Protein 3TNY (pdb70)

Solvent-accessible surface area: 12628 Å² total; per-residue (Å²): 124,83,58,74,3,92,27,29,55,40,113,22,107,1,25,31,107,15,160,97,1,0,0,0,0,6,9,0,1,0,1,0,27,69,4,63,16,110,3,30,0,0,1,60,2,74,60,14,122,45,23,2,117,42,6,130,129,100,0,72,141,13,95,49,0,22,45,2,47,142,19,69,31,103,22,0,40,76,24,111,10,41,0,0,0,1,0,58,90,90,5,94,100,34,14,125,95,0,104,92,48,7,52,1,0,1,5,99,27,33,102,12,63,14,43,88,10,4,96,34,1,2,70,2,2,80,51,101,151,70,2,123,127,19,15,52,62,2,65,63,96,15,135,85,4,76,62,100,3,41,112,91,24,89,43,65,0,0,0,0,13,0,28,49,66,14,3,34,2,1,5,21,30,1,8,0,3,44,0,1,114,47,3,39,7,91,16,20,60,79,4,95,83,107,57,56,16,38,136,99,4,44,69,141,105,0,84,30,0,33,13,70,5,0,2,24,0,17,23,36,131,42,111,78,80,77,0,34,80,41,19,144,57,16,43,88,19,97,94,6,98,97,7,89,1,40,126,99,52,81,28,88,101,4,70,10,24,25,0,24,17,1,12,2,3,18,0,0,32,58,0,4,53,20,0,59,167,94,29,92

Sequence (280 aa):
EVVVTVEHAMGKTTEVVPANPKRVVILTNEGTEALLELGVKPVGAVKSWTGDPWYPHIKDKMKDVKVVGDEGQVVNVETIASLKPDLIIGNKMRHEKVYEQLKAIAPTVFSETLRGEWKDNFKFYAKALNKEEKEGQKVVADYESRMKDLKGKLGDKVNQEISMVRFMPGDVRIYHGDTFSGVILKELGFKRPGDQNKDDFAERNVSKERISAMDGDVLLFYFTFDKGNEKKGSELEKEYINDPLFKNLNAVKNGKAYKVDDVIWNTAGGVIAANLLLDDIEKRFV

Structure (mmCIF, N/CA/C/O backbone):
data_3TNY
#
_entry.id   3TNY
#
_cell.length_a   57.796
_cell.length_b   47.328
_cell.length_c   64.981
_cell.angle_alpha   90.000
_cell.angle_beta   112.880
_cell.angle_gamma   90.000
#
_symmetry.space_group_name_H-M   'P 1 21 1'
#
loop_
_entity.id
_entity.type
_entity.pdbx_description
1 polymer 'YfiY (ABC transport system substrate-binding protein)'
2 non-polymer '[2-(hydroxy-kappaO)-4-[(3-{(hydroxy-kappaO)[1-(hydroxy-kappaO)ethenyl]amino}propyl)amino]-2-{2-[(3-{(hydroxy-kappaO)[1- (hydroxy-kappaO)ethenyl]amino}propyl)amino]-2-oxoethyl}-4-oxobutanoato(6-)-kappaO]iron'
3 water water
#
loop_
_atom_site.group_PDB
_atom_site.id
_atom_site.type_symbol
_atom_site.label_atom_id
_atom_site.label_alt_id
_atom_site.label_comp_id
_atom_site.label_asym_id
_atom_site.label_entity_id
_atom_site.label_seq_id
_atom_site.pdbx_PDB_ins_code
_atom_site.Cartn_x
_atom_site.Cartn_y
_atom_site.Cartn_z
_atom_site.occupancy
_atom_site.B_iso_or_equiv
_atom_site.auth_seq_id
_atom_site.auth_comp_id
_atom_site.auth_asym_id
_atom_site.auth_atom_id
_atom_site.pdbx_PDB_model_num
ATOM 1 N N . GLU A 1 17 ? -13.953 21.793 14.513 1.00 28.25 2 GLU A N 1
ATOM 2 C CA . GLU A 1 17 ? -12.945 22.408 15.413 1.00 27.74 2 GLU A CA 1
ATOM 3 C C . GLU A 1 17 ? -11.918 21.378 15.875 1.00 27.24 2 GLU A C 1
ATOM 4 O O . GLU A 1 17 ? -10.729 21.623 15.737 1.00 27.03 2 GLU A O 1
ATOM 6 N N . VAL A 1 18 ? -12.364 20.234 16.406 1.00 26.84 3 VAL A N 1
ATOM 7 C CA . VAL A 1 18 ? -11.426 19.229 16.951 1.00 26.56 3 VAL A CA 1
ATOM 8 C C . VAL A 1 18 ? -11.655 17.774 16.523 1.00 26.32 3 VAL A C 1
ATOM 9 O O . VAL A 1 18 ? -12.720 17.402 16.022 1.00 26.46 3 VAL A O 1
ATOM 13 N N . VAL A 1 19 ? -10.608 16.975 16.736 1.00 25.93 4 VAL A N 1
ATOM 14 C CA A VAL A 1 19 ? -10.618 15.535 16.494 0.50 25.88 4 VAL A CA 1
ATOM 15 C CA B VAL A 1 19 ? -10.648 15.532 16.522 0.50 25.85 4 VAL A CA 1
ATOM 16 C C . VAL A 1 19 ? -9.917 14.865 17.679 1.00 25.72 4 VAL A C 1
ATOM 17 O O . VAL A 1 19 ? -8.992 15.441 18.254 1.00 25.65 4 VAL A O 1
ATOM 24 N N . THR A 1 20 ? -10.347 13.659 18.040 1.00 25.44 5 THR A N 1
ATOM 25 C CA . THR A 1 20 ? -9.734 12.935 19.154 1.00 25.33 5 THR A CA 1
ATOM 26 C C . THR A 1 20 ? -8.641 12.007 18.641 1.00 24.70 5 THR A C 1
ATOM 27 O O . THR A 1 20 ? -8.860 11.231 17.710 1.00 25.15 5 THR A O 1
ATOM 31 N N . VAL A 1 21 ? -7.464 12.103 19.255 1.00 23.89 6 VAL A N 1
ATOM 32 C CA . VAL A 1 21 ? -6.306 11.316 18.858 1.00 23.35 6 VAL A CA 1
ATOM 33 C C . VAL A 1 21 ? -5.822 10.460 20.027 1.00 22.77 6 VAL A C 1
ATOM 34 O O . VAL A 1 21 ? -5.486 10.985 21.086 1.00 22.58 6 VAL A O 1
ATOM 38 N N . GLU A 1 22 ? -5.809 9.143 19.830 1.00 22.33 7 GLU A N 1
ATOM 39 C CA . GLU A 1 22 ? -5.214 8.223 20.797 1.00 21.98 7 GLU A CA 1
ATOM 40 C C . GLU A 1 22 ? -3.710 8.179 20.551 1.00 21.37 7 GLU A C 1
ATOM 41 O O . GLU A 1 22 ? -3.269 8.058 19.406 1.00 21.13 7 GLU A O 1
ATOM 44 N N . HIS A 1 23 ? -2.932 8.293 21.622 1.00 20.59 8 HIS A N 1
ATOM 45 C CA . HIS A 1 23 ? -1.476 8.380 21.508 1.00 20.01 8 HIS A CA 1
ATOM 46 C C . HIS A 1 23 ? -0.788 7.765 22.728 1.00 20.09 8 HIS A C 1
ATOM 47 O O . HIS A 1 23 ? -1.447 7.193 23.593 1.00 19.70 8 HIS A O 1
ATOM 54 N N . ALA A 1 24 ? 0.535 7.879 22.787 1.00 19.95 9 ALA A N 1
ATOM 55 C CA . ALA A 1 24 ? 1.330 7.175 23.799 1.00 20.56 9 ALA A CA 1
ATOM 56 C C . ALA A 1 24 ? 1.082 7.630 25.240 1.00 21.14 9 ALA A C 1
ATOM 57 O O . ALA A 1 24 ? 1.362 6.881 26.172 1.00 21.61 9 ALA A O 1
ATOM 59 N N . MET A 1 25 ? 0.564 8.844 25.419 1.00 21.65 10 MET A N 1
ATOM 60 C CA . MET A 1 25 ? 0.331 9.410 26.746 1.00 22.42 10 MET A CA 1
ATOM 61 C C . MET A 1 25 ? -1.151 9.680 27.022 1.00 22.97 10 MET A C 1
ATOM 62 O O . MET A 1 25 ? -1.485 10.439 27.939 1.00 23.52 10 MET A O 1
ATOM 67 N N . GLY A 1 26 ? -2.031 9.050 26.247 1.00 23.16 11 GLY A N 1
ATOM 68 C CA . GLY A 1 26 ? -3.468 9.102 26.510 1.00 23.55 11 GLY A CA 1
ATOM 69 C C . GLY A 1 26 ? -4.319 9.369 25.284 1.00 23.80 11 GLY A C 1
ATOM 70 O O . GLY A 1 26 ? -3.998 8.935 24.180 1.00 23.74 11 GLY A O 1
ATOM 71 N N . LYS A 1 27 ? -5.422 10.080 25.508 1.00 24.10 12 LYS A N 1
ATOM 72 C CA . LYS A 1 27 ? -6.393 10.417 24.477 1.00 24.25 12 LYS A CA 1
ATOM 73 C C . LYS A 1 27 ? -6.627 11.921 24.568 1.00 23.84 12 LYS A C 1
ATOM 74 O O . LYS A 1 27 ? -6.975 12.428 25.637 1.00 24.36 12 LYS A O 1
ATOM 78 N N . THR A 1 28 ? -6.448 12.620 23.446 1.00 23.07 13 THR A N 1
ATOM 79 C CA A THR A 1 28 ? -6.407 14.082 23.440 0.50 23.05 13 THR A CA 1
ATOM 80 C CA B THR A 1 28 ? -6.390 14.080 23.434 0.50 22.72 13 THR A CA 1
ATOM 81 C C . THR A 1 28 ? -7.153 14.671 22.247 1.00 22.56 13 THR A C 1
ATOM 82 O O . THR A 1 28 ? -7.053 14.169 21.128 1.00 22.49 13 THR A O 1
ATOM 89 N N . GLU A 1 29 ? -7.895 15.746 22.501 1.00 22.19 14 GLU A N 1
ATOM 90 C CA . GLU A 1 29 ? -8.561 16.498 21.444 1.00 21.95 14 GLU A CA 1
ATOM 91 C C . GLU A 1 29 ? -7.560 17.480 20.843 1.00 21.01 14 GLU A C 1
ATOM 92 O O . GLU A 1 29 ? -6.949 18.270 21.564 1.00 20.94 14 GLU A O 1
ATOM 98 N N . VAL A 1 30 ? -7.399 17.393 19.523 1.00 20.06 15 VAL A N 1
ATOM 99 C CA A VAL A 1 30 ? -6.454 18.203 18.764 0.50 19.91 15 VAL A CA 1
ATOM 100 C CA B VAL A 1 30 ? -6.474 18.256 18.794 0.50 19.60 15 VAL A CA 1
ATOM 101 C C . VAL A 1 30 ? -7.237 18.996 17.711 1.00 19.59 15 VAL A C 1
ATOM 102 O O . VAL A 1 30 ? -8.345 18.591 17.337 1.00 19.46 15 VAL A O 1
ATOM 109 N N . PRO A 1 31 ? -6.665 20.111 17.210 1.00 19.28 16 PRO A N 1
ATOM 110 C CA . PRO A 1 31 ? -7.403 20.816 16.160 1.00 19.21 16 PRO A CA 1
ATOM 111 C C . PRO A 1 31 ? -7.615 19.941 14.930 1.00 19.20 16 PRO A C 1
ATOM 112 O O . PRO A 1 31 ? -6.739 19.148 14.579 1.00 19.15 16 PRO A O 1
ATOM 116 N N . ALA A 1 32 ? -8.765 20.092 14.279 1.00 18.90 17 ALA A N 1
ATOM 117 C CA . ALA A 1 32 ? -9.015 19.406 13.014 1.00 19.09 17 ALA A CA 1
ATOM 118 C C . ALA A 1 32 ? -8.110 19.967 11.916 1.00 19.14 17 ALA A C 1
ATOM 119 O O . ALA A 1 32 ? -7.814 19.279 10.942 1.00 19.78 17 ALA A O 1
ATOM 121 N N . ASN A 1 33 ? -7.674 21.214 12.079 1.00 19.24 18 ASN A N 1
ATOM 122 C CA . ASN A 1 33 ? -6.815 21.885 11.103 1.00 19.40 18 ASN A CA 1
ATOM 123 C C . ASN A 1 33 ? -5.725 22.682 11.830 1.00 19.56 18 ASN A C 1
ATOM 124 O O . ASN A 1 33 ? -5.843 23.892 11.998 1.00 19.70 18 ASN A O 1
ATOM 129 N N . PRO A 1 34 ? -4.666 21.997 12.293 1.00 20.18 19 PRO A N 1
ATOM 130 C CA . PRO A 1 34 ? -3.651 22.696 13.085 1.00 20.42 19 PRO A CA 1
ATOM 131 C C . PRO A 1 34 ? -2.842 23.721 12.277 1.00 20.86 19 PRO A C 1
ATOM 132 O O . PRO A 1 34 ? -2.403 23.428 11.169 1.00 21.48 19 PRO A O 1
ATOM 136 N N . LYS A 1 35 ? -2.663 24.909 12.851 1.00 21.36 20 LYS A N 1
ATOM 137 C CA . LYS A 1 35 ? -2.047 26.057 12.175 1.00 21.62 20 LYS A CA 1
ATOM 138 C C . LYS A 1 35 ? -0.645 26.395 12.680 1.00 20.88 20 LYS A C 1
ATOM 139 O O . LYS A 1 35 ? 0.162 26.966 11.947 1.00 21.42 20 LYS A O 1
ATOM 145 N N . ARG A 1 36 ? -0.374 26.073 13.942 1.00 19.88 21 ARG A N 1
ATOM 146 C CA . ARG A 1 36 ? 0.888 26.411 14.582 1.00 19.06 21 ARG A CA 1
ATOM 147 C C . ARG A 1 36 ? 1.401 25.191 15.338 1.00 18.10 21 ARG A C 1
ATOM 148 O O . ARG A 1 36 ? 1.127 25.020 16.524 1.00 18.43 21 ARG A O 1
ATOM 156 N N . VAL A 1 37 ? 2.143 24.335 14.642 1.00 16.87 22 VAL A N 1
ATOM 157 C CA . VAL A 1 37 ? 2.569 23.064 15.208 1.00 16.38 22 VAL A CA 1
ATOM 158 C C . VAL A 1 37 ? 4.031 23.140 15.651 1.00 15.97 22 VAL A C 1
ATOM 159 O O . VAL A 1 37 ? 4.878 23.701 14.951 1.00 15.81 22 VAL A O 1
ATOM 163 N N . VAL A 1 38 ? 4.310 22.583 16.828 1.00 15.16 23 VAL A N 1
ATOM 164 C CA . VAL A 1 38 ? 5.673 22.420 17.321 1.00 15.36 23 VAL A CA 1
ATOM 165 C C . VAL A 1 38 ? 5.990 20.930 17.324 1.00 15.11 23 VAL A C 1
ATOM 166 O O . VAL A 1 38 ? 5.184 20.118 17.782 1.00 15.47 23 VAL A O 1
ATOM 170 N N . ILE A 1 39 ? 7.157 20.577 16.787 1.00 15.09 24 ILE A N 1
ATOM 171 C CA . ILE A 1 39 ? 7.543 19.182 16.589 1.00 14.92 24 ILE A CA 1
ATOM 172 C C . ILE A 1 39 ? 8.871 18.913 17.293 1.00 14.71 24 ILE A C 1
ATOM 173 O O . ILE A 1 39 ? 9.842 19.647 17.108 1.00 14.41 24 ILE A O 1
ATOM 178 N N . LEU A 1 40 ? 8.907 17.861 18.108 1.00 14.81 25 LEU A N 1
ATOM 179 C CA . LEU A 1 40 ? 10.009 17.651 19.042 1.00 14.85 25 LEU A CA 1
ATOM 180 C C . LEU A 1 40 ? 10.955 16.493 18.716 1.00 15.01 25 LEU A C 1
ATOM 181 O O . LEU A 1 40 ? 11.855 16.203 19.506 1.00 14.91 25 LEU A O 1
ATOM 186 N N . THR A 1 41 ? 10.790 15.857 17.554 1.00 14.68 26 THR A N 1
ATOM 187 C CA . THR A 1 41 ? 11.803 14.913 17.068 1.00 14.76 26 THR A CA 1
ATOM 188 C C . THR A 1 41 ? 12.253 15.263 15.659 1.00 14.56 26 THR A C 1
ATOM 189 O O . THR A 1 41 ? 11.514 15.883 14.893 1.00 14.05 26 THR A O 1
ATOM 193 N N . ASN A 1 42 ? 13.467 14.835 15.325 1.00 14.50 27 ASN A N 1
ATOM 194 C CA . ASN A 1 42 ? 14.001 15.015 13.980 1.00 14.64 27 ASN A CA 1
ATOM 195 C C . ASN A 1 42 ? 13.167 14.237 12.964 1.00 14.52 27 ASN A C 1
ATOM 196 O O . ASN A 1 42 ? 12.827 14.748 11.904 1.00 13.99 27 ASN A O 1
ATOM 201 N N . GLU A 1 43 ? 12.835 12.996 13.298 1.00 14.42 28 GLU A N 1
ATOM 202 C CA . GLU A 1 43 ? 12.048 12.158 12.395 1.00 14.54 28 GLU A CA 1
ATOM 203 C C . GLU A 1 43 ? 10.650 12.733 12.161 1.00 14.55 28 GLU A C 1
ATOM 204 O O . GLU A 1 43 ? 10.146 12.713 11.037 1.00 14.40 28 GLU A O 1
ATOM 210 N N . GLY A 1 44 ? 10.040 13.268 13.215 1.00 14.23 29 GLY A N 1
ATOM 211 C CA . GLY A 1 44 ? 8.728 13.899 13.100 1.00 14.28 29 GLY A CA 1
ATOM 212 C C . GLY A 1 44 ? 8.741 15.173 12.277 1.00 14.01 29 GLY A C 1
ATOM 213 O O . GLY A 1 44 ? 7.751 15.516 11.626 1.00 13.98 29 GLY A O 1
ATOM 214 N N . THR A 1 45 ? 9.856 15.902 12.325 1.00 14.05 30 THR A N 1
ATOM 215 C CA . THR A 1 45 ? 10.001 17.122 11.537 1.00 14.35 30 THR A CA 1
ATOM 216 C C . THR A 1 45 ? 9.857 16.784 10.052 1.00 14.36 30 THR A C 1
ATOM 217 O O . THR A 1 45 ? 9.161 17.471 9.310 1.00 14.61 30 THR A O 1
ATOM 221 N N . GLU A 1 46 ? 10.498 15.698 9.636 1.00 14.69 31 GLU A N 1
ATOM 222 C CA . GLU A 1 46 ? 10.407 15.240 8.252 1.00 14.66 31 GLU A CA 1
ATOM 223 C C . GLU A 1 46 ? 8.987 14.836 7.866 1.00 14.68 31 GLU A C 1
ATOM 224 O O . GLU A 1 46 ? 8.549 15.103 6.751 1.00 14.29 31 GLU A O 1
ATOM 230 N N . ALA A 1 47 ? 8.270 14.200 8.790 1.00 14.40 32 ALA A N 1
ATOM 231 C CA . ALA A 1 47 ? 6.879 13.820 8.556 1.00 14.39 32 ALA A CA 1
ATOM 232 C C . ALA A 1 47 ? 6.030 15.055 8.260 1.00 14.68 32 ALA A C 1
ATOM 233 O O . ALA A 1 47 ? 5.297 15.086 7.272 1.00 14.85 32 ALA A O 1
ATOM 235 N N . LEU A 1 48 ? 6.154 16.078 9.106 1.00 14.71 33 LEU A N 1
ATOM 236 C CA . LEU A 1 48 ? 5.395 17.315 8.912 1.00 14.94 33 LEU A CA 1
ATOM 237 C C . LEU A 1 48 ? 5.671 17.925 7.548 1.00 14.97 33 LEU A C 1
ATOM 238 O O . LEU A 1 48 ? 4.740 18.282 6.820 1.00 15.17 33 LEU A O 1
ATOM 243 N N . LEU A 1 49 ? 6.948 18.041 7.199 1.00 14.98 34 LEU A N 1
ATOM 244 C CA . LEU A 1 49 ? 7.327 18.657 5.932 1.00 15.60 34 LEU A CA 1
ATOM 245 C C . LEU A 1 49 ? 6.697 17.908 4.761 1.00 16.16 34 LEU A C 1
ATOM 246 O O . LEU A 1 49 ? 6.164 18.525 3.840 1.00 16.37 34 LEU A O 1
ATOM 251 N N . GLU A 1 50 ? 6.731 16.581 4.816 1.00 16.64 35 GLU A N 1
ATOM 252 C CA . GLU A 1 50 ? 6.162 15.766 3.738 1.00 17.65 35 GLU A CA 1
ATOM 253 C C . GLU A 1 50 ? 4.638 15.799 3.706 1.00 17.97 35 GLU A C 1
ATOM 254 O O . GLU A 1 50 ? 4.033 15.568 2.661 1.00 18.25 35 GLU A O 1
ATOM 260 N N . LEU A 1 51 ? 4.028 16.089 4.851 1.00 18.12 36 LEU A N 1
ATOM 261 C CA . LEU A 1 51 ? 2.577 16.236 4.950 1.00 18.49 36 LEU A CA 1
ATOM 262 C C . LEU A 1 51 ? 2.102 17.677 4.677 1.00 19.05 36 LEU A C 1
ATOM 263 O O . LEU A 1 51 ? 0.920 17.977 4.834 1.00 19.51 36 LEU A O 1
ATOM 268 N N . GLY A 1 52 ? 3.014 18.556 4.265 1.00 19.35 37 GLY A N 1
ATOM 269 C CA . GLY A 1 52 ? 2.659 19.928 3.884 1.00 19.95 37 GLY A CA 1
ATOM 270 C C . GLY A 1 52 ? 2.373 20.831 5.065 1.00 20.39 37 GLY A C 1
ATOM 271 O O . GLY A 1 52 ? 1.607 21.797 4.951 1.00 21.03 37 GLY A O 1
ATOM 272 N N . VAL A 1 53 ? 2.979 20.515 6.204 1.00 20.39 38 VAL A N 1
ATOM 273 C CA . VAL A 1 53 ? 2.881 21.348 7.390 1.00 20.39 38 VAL A CA 1
ATOM 274 C C . VAL A 1 53 ? 4.276 21.873 7.708 1.00 20.44 38 VAL A C 1
ATOM 275 O O . VAL A 1 53 ? 5.217 21.097 7.903 1.00 21.06 38 VAL A O 1
ATOM 279 N N . LYS A 1 54 ? 4.423 23.190 7.729 1.00 19.88 39 LYS A N 1
ATOM 280 C CA . LYS A 1 54 ? 5.666 23.791 8.178 1.00 19.66 39 LYS A CA 1
ATOM 281 C C . LYS A 1 54 ? 5.501 24.128 9.658 1.00 18.86 39 LYS A C 1
ATOM 282 O O . LYS A 1 54 ? 4.613 24.901 10.014 1.00 18.80 39 LYS A O 1
ATOM 288 N N . PRO A 1 55 ? 6.343 23.543 10.527 1.00 17.99 40 PRO A N 1
ATOM 289 C CA . PRO A 1 55 ? 6.176 23.820 11.950 1.00 17.78 40 PRO A CA 1
ATOM 290 C C . PRO A 1 55 ? 6.574 25.251 12.286 1.00 17.61 40 PRO A C 1
ATOM 291 O O . PRO A 1 55 ? 7.416 25.829 11.607 1.00 17.80 40 PRO A O 1
ATOM 295 N N . VAL A 1 56 ? 5.967 25.822 13.321 1.00 17.62 41 VAL A N 1
ATOM 296 C CA . VAL A 1 56 ? 6.411 27.124 13.819 1.00 17.31 41 VAL A CA 1
ATOM 297 C C . VAL A 1 56 ? 7.649 26.975 14.703 1.00 16.97 41 VAL A C 1
ATOM 298 O O . VAL A 1 56 ? 8.455 27.906 14.818 1.00 17.17 41 VAL A O 1
ATOM 302 N N . GLY A 1 57 ? 7.809 25.799 15.305 1.00 16.37 42 GLY A N 1
ATOM 303 C CA . GLY A 1 57 ? 8.985 25.489 16.099 1.00 16.02 42 GLY A CA 1
ATOM 304 C C . GLY A 1 57 ? 9.363 24.033 15.957 1.00 15.76 42 GLY A C 1
ATOM 305 O O . GLY A 1 57 ? 8.493 23.179 15.768 1.00 15.22 42 GLY A O 1
ATOM 306 N N . ALA A 1 58 ? 10.660 23.761 16.037 1.00 15.70 43 ALA A N 1
ATOM 307 C CA . ALA A 1 58 ? 11.170 22.397 15.960 1.00 15.75 43 ALA A CA 1
ATOM 308 C C . ALA A 1 58 ? 12.465 22.270 16.740 1.00 15.70 43 ALA A C 1
ATOM 309 O O . ALA A 1 58 ? 13.218 23.240 16.871 1.00 15.78 43 ALA A O 1
ATOM 311 N N . VAL A 1 59 ? 12.729 21.076 17.262 1.00 15.88 44 VAL A N 1
ATOM 312 C CA . VAL A 1 59 ? 14.028 20.795 17.868 1.00 16.13 44 VAL A CA 1
ATOM 313 C C . VAL A 1 59 ? 15.082 20.825 16.767 1.00 16.53 44 VAL A C 1
ATOM 314 O O . VAL A 1 59 ? 14.805 20.470 15.620 1.00 16.53 44 VAL A O 1
ATOM 318 N N . LYS A 1 60 ? 16.286 21.265 17.109 1.00 16.94 45 LYS A N 1
ATOM 319 C CA . LYS A 1 60 ? 17.352 21.311 16.127 1.00 17.32 45 LYS A CA 1
ATOM 320 C C . LYS A 1 60 ? 17.692 19.889 15.685 1.00 17.24 45 LYS A C 1
ATOM 321 O O . LYS A 1 60 ? 17.437 18.916 16.402 1.00 16.86 45 LYS A O 1
ATOM 327 N N . SER A 1 61 ? 18.244 19.779 14.484 1.00 17.33 46 SER A N 1
ATOM 328 C CA . SER A 1 61 ? 18.793 18.523 14.009 1.00 17.44 46 SER A CA 1
ATOM 329 C C . SER A 1 61 ? 19.965 18.132 14.893 1.00 18.28 46 SER A C 1
ATOM 330 O O . SER A 1 61 ? 20.727 18.998 15.321 1.00 18.04 46 SER A O 1
ATOM 333 N N . TRP A 1 62 ? 20.114 16.837 15.158 1.00 19.40 47 TRP A N 1
ATOM 334 C CA . TRP A 1 62 ? 21.180 16.354 16.041 1.00 20.73 47 TRP A CA 1
ATOM 335 C C . TRP A 1 62 ? 22.559 16.886 15.648 1.00 22.30 47 TRP A C 1
ATOM 336 O O . TRP A 1 62 ? 23.357 17.251 16.516 1.00 22.82 47 TRP A O 1
ATOM 347 N N . THR A 1 63 ? 22.839 16.932 14.347 1.00 23.81 48 THR A N 1
ATOM 348 C CA . THR A 1 63 ? 24.157 17.347 13.866 1.00 25.19 48 THR A CA 1
ATOM 349 C C . THR A 1 63 ? 24.087 18.427 12.785 1.00 25.79 48 THR A C 1
ATOM 350 O O . THR A 1 63 ? 24.888 18.430 11.845 1.00 27.08 48 THR A O 1
ATOM 354 N N . GLY A 1 64 ? 23.151 19.359 12.942 1.00 25.91 49 GLY A N 1
ATOM 355 C CA . GLY A 1 64 ? 23.020 20.507 12.046 1.00 25.84 49 GLY A CA 1
ATOM 356 C C . GLY A 1 64 ? 23.272 21.805 12.792 1.00 25.59 49 GLY A C 1
ATOM 357 O O . GLY A 1 64 ? 23.394 21.804 14.019 1.00 26.08 49 GLY A O 1
ATOM 358 N N . ASP A 1 65 ? 23.325 22.910 12.055 1.00 25.39 50 ASP A N 1
ATOM 359 C CA . ASP A 1 65 ? 23.590 24.230 12.642 1.00 25.01 50 ASP A CA 1
ATOM 360 C C . ASP A 1 65 ? 22.597 25.280 12.130 1.00 24.09 50 ASP A C 1
ATOM 361 O O . ASP A 1 65 ? 22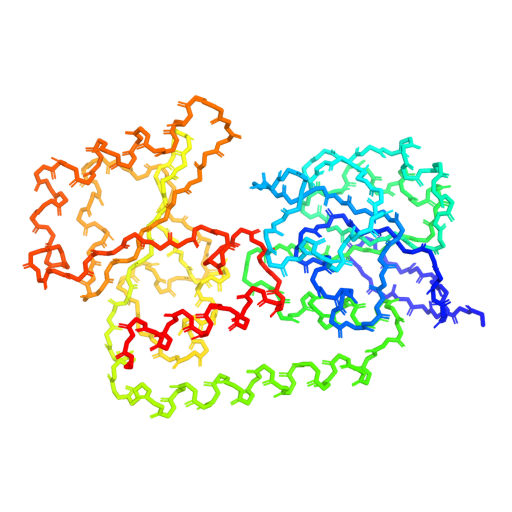.985 26.228 11.448 1.00 24.59 50 ASP A O 1
ATOM 364 N N . PRO A 1 66 ? 21.304 25.127 12.478 1.00 22.52 51 PRO A N 1
ATOM 365 C CA . PRO A 1 66 ? 20.723 24.079 13.313 1.00 21.59 51 PRO A CA 1
ATOM 366 C C . PRO A 1 66 ? 20.118 22.888 12.559 1.00 20.43 51 PRO A C 1
ATOM 367 O O . PRO A 1 66 ? 19.744 21.911 13.202 1.00 20.47 51 PRO A O 1
ATOM 371 N N . TRP A 1 67 ? 20.020 22.962 11.231 1.00 19.32 52 TRP A N 1
ATOM 372 C CA . TRP A 1 67 ? 19.263 21.963 10.460 1.00 18.39 52 TRP A CA 1
ATOM 373 C C . TRP A 1 67 ? 20.167 21.074 9.620 1.00 18.16 52 TRP A C 1
ATOM 374 O O . TRP A 1 67 ? 21.192 21.524 9.106 1.00 18.54 52 TRP A O 1
ATOM 385 N N . TYR A 1 68 ? 19.764 19.816 9.452 1.00 17.30 53 TYR A N 1
ATOM 386 C CA . TYR A 1 68 ? 20.437 18.938 8.503 1.00 16.92 53 TYR A CA 1
ATOM 387 C C . TYR A 1 68 ? 20.372 19.579 7.120 1.00 16.87 53 TYR A C 1
ATOM 388 O O . TYR A 1 68 ? 19.371 20.199 6.778 1.00 16.29 53 TYR A O 1
ATOM 397 N N . PRO A 1 69 ? 21.424 19.404 6.302 1.00 17.06 54 PRO A N 1
ATOM 398 C CA . PRO A 1 69 ? 21.345 19.931 4.937 1.00 16.96 54 PRO A CA 1
ATOM 399 C C . PRO A 1 69 ? 20.081 19.523 4.157 1.00 16.75 54 PRO A C 1
ATOM 400 O O . PRO A 1 69 ? 19.540 20.330 3.407 1.00 16.70 54 PRO A O 1
ATOM 404 N N . HIS A 1 70 ? 19.610 18.291 4.331 1.00 16.75 55 HIS A N 1
ATOM 405 C CA . HIS A 1 70 ? 18.477 17.821 3.530 1.00 16.87 55 HIS A CA 1
ATOM 406 C C . HIS A 1 70 ? 17.125 18.450 3.902 1.00 17.10 55 HIS A C 1
ATOM 407 O O . HIS A 1 70 ? 16.168 18.298 3.148 1.00 17.75 55 HIS A O 1
ATOM 414 N N . ILE A 1 71 ? 17.043 19.154 5.034 1.00 17.18 56 ILE A N 1
ATOM 415 C CA . ILE A 1 71 ? 15.827 19.933 5.351 1.00 17.48 56 ILE A CA 1
ATOM 416 C C . ILE A 1 71 ? 16.053 21.438 5.519 1.00 18.19 56 ILE A C 1
ATOM 417 O O . ILE A 1 71 ? 15.094 22.171 5.731 1.00 18.00 56 ILE A O 1
ATOM 422 N N . LYS A 1 72 ? 17.294 21.901 5.404 1.00 18.65 57 LYS A N 1
ATOM 423 C CA . LYS A 1 72 ? 17.625 23.290 5.743 1.00 19.77 57 LYS A CA 1
ATOM 424 C C . LYS A 1 72 ? 16.731 24.311 5.040 1.00 20.02 57 LYS A C 1
ATOM 425 O O . LYS A 1 72 ? 16.151 25.183 5.687 1.00 20.35 57 LYS A O 1
ATOM 431 N N . ASP A 1 73 ? 16.626 24.210 3.721 1.00 20.44 58 ASP A N 1
ATOM 432 C CA . ASP A 1 73 ? 15.830 25.168 2.944 1.00 21.02 58 ASP A CA 1
ATOM 433 C C . ASP A 1 73 ? 14.350 25.163 3.343 1.00 20.90 58 ASP A C 1
ATOM 434 O O . ASP A 1 73 ? 13.712 26.215 3.398 1.00 21.48 58 ASP A O 1
ATOM 439 N N . LYS A 1 74 ? 13.817 23.983 3.647 1.00 20.45 59 LYS A N 1
ATOM 440 C CA . LYS A 1 74 ? 12.416 23.848 4.048 1.00 20.45 59 LYS A CA 1
ATOM 441 C C . LYS A 1 74 ? 12.127 24.388 5.455 1.00 20.40 59 LYS A C 1
ATOM 442 O O . LYS A 1 74 ? 10.967 24.611 5.799 1.00 20.61 59 LYS A O 1
ATOM 448 N N . MET A 1 75 ? 13.174 24.601 6.252 1.00 20.40 60 MET A N 1
ATOM 449 C CA . MET A 1 75 ? 13.029 25.035 7.644 1.00 20.50 60 MET A CA 1
ATOM 450 C C . MET A 1 75 ? 13.340 26.522 7.840 1.00 21.22 60 MET A C 1
ATOM 451 O O . MET A 1 75 ? 13.555 26.964 8.969 1.00 20.91 60 MET A O 1
ATOM 456 N N . LYS A 1 76 ? 13.352 27.293 6.754 1.00 22.15 61 LYS A N 1
ATOM 457 C CA . LYS A 1 76 ? 13.627 28.727 6.839 1.00 22.97 61 LYS A CA 1
ATOM 458 C C . LYS A 1 76 ? 12.701 29.407 7.844 1.00 23.31 61 LYS A C 1
ATOM 459 O O . LYS A 1 76 ? 11.483 29.274 7.764 1.00 23.47 61 LYS A O 1
ATOM 462 N N . ASP A 1 77 ? 13.304 30.103 8.803 1.00 23.86 62 ASP A N 1
ATOM 463 C CA . ASP A 1 77 ? 12.588 30.883 9.820 1.00 24.23 62 ASP A CA 1
ATOM 464 C C . ASP A 1 77 ? 11.810 30.056 10.851 1.00 23.52 62 ASP A C 1
ATOM 465 O O . ASP A 1 77 ? 11.071 30.622 11.664 1.00 23.96 62 ASP A O 1
ATOM 470 N N . VAL A 1 78 ? 11.972 28.734 10.837 1.00 22.45 63 VAL A N 1
ATOM 471 C CA . VAL A 1 78 ? 11.427 27.902 11.910 1.00 21.42 63 VAL A CA 1
ATOM 472 C C . VAL A 1 78 ? 12.227 28.176 13.185 1.00 21.14 63 VAL A C 1
ATOM 473 O O . VAL A 1 78 ? 13.457 28.238 13.159 1.00 21.03 63 VAL A O 1
ATOM 477 N N . LYS A 1 79 ? 11.522 28.364 14.295 1.00 20.69 64 LYS A N 1
ATOM 478 C CA . LYS A 1 79 ? 12.168 28.622 15.579 1.00 20.63 64 LYS A CA 1
ATOM 479 C C . LYS A 1 79 ? 12.716 27.329 16.185 1.00 20.13 64 LYS A C 1
ATOM 480 O O . LYS A 1 79 ? 12.000 26.327 16.282 1.00 19.65 64 LYS A O 1
ATOM 486 N N . VAL A 1 80 ? 13.977 27.359 16.607 1.00 20.01 65 VAL A N 1
ATOM 487 C CA . VAL A 1 80 ? 14.589 26.226 17.291 1.00 20.08 65 VAL A CA 1
ATOM 488 C C . VAL A 1 80 ? 14.098 26.194 18.740 1.00 20.26 65 VAL A C 1
ATOM 489 O O . VAL A 1 80 ? 14.214 27.188 19.458 1.00 20.49 65 VAL A O 1
ATOM 493 N N . VAL A 1 81 ? 13.542 25.064 19.163 1.00 19.93 66 VAL A N 1
ATOM 494 C CA . VAL A 1 81 ? 12.996 24.936 20.518 1.00 20.04 66 VAL A CA 1
ATOM 495 C C . VAL A 1 81 ? 13.804 23.947 21.358 1.00 20.52 66 VAL A C 1
ATOM 496 O O . VAL A 1 81 ? 13.247 23.196 22.162 1.00 21.70 66 VAL A O 1
ATOM 500 N N . GLY A 1 82 ? 15.122 23.978 21.189 1.00 20.88 67 GLY A N 1
ATOM 501 C CA . GLY A 1 82 ? 16.026 23.108 21.930 1.00 21.17 67 GLY A CA 1
ATOM 502 C C . GLY A 1 82 ? 16.493 21.968 21.056 1.00 21.46 67 GLY A C 1
ATOM 503 O O . GLY A 1 82 ? 16.486 22.076 19.832 1.00 21.59 67 GLY A O 1
ATOM 504 N N . ASP A 1 83 ? 16.914 20.876 21.682 1.00 22.04 68 ASP A N 1
ATOM 505 C CA . ASP A 1 83 ? 17.250 19.670 20.932 1.00 22.37 68 ASP A CA 1
ATOM 506 C C . ASP A 1 83 ? 16.327 18.533 21.343 1.00 21.95 68 ASP A C 1
ATOM 507 O O . ASP A 1 83 ? 15.567 18.643 22.302 1.00 21.30 68 ASP A O 1
ATOM 512 N N . GLU A 1 84 ? 16.377 17.442 20.593 1.00 21.60 69 GLU A N 1
ATOM 513 C CA . GLU A 1 84 ? 15.411 16.367 20.763 1.00 21.49 69 GLU A CA 1
ATOM 514 C C . GLU A 1 84 ? 15.423 15.779 22.173 1.00 21.97 69 GLU A C 1
ATOM 515 O O . GLU A 1 84 ? 14.388 15.349 22.673 1.00 22.00 69 GLU A O 1
ATOM 521 N N . GLY A 1 85 ? 16.594 15.761 22.805 1.00 22.43 70 GLY A N 1
ATOM 522 C CA . GLY A 1 85 ? 16.744 15.209 24.149 1.00 23.16 70 GLY A CA 1
ATOM 523 C C . GLY A 1 85 ? 16.452 16.196 25.265 1.00 23.75 70 GLY A C 1
ATOM 524 O O . GLY A 1 85 ? 16.158 15.782 26.388 1.00 24.90 70 GLY A O 1
ATOM 525 N N . GLN A 1 86 ? 16.537 17.492 24.966 1.00 24.08 71 GLN A N 1
ATOM 526 C CA . GLN A 1 86 ? 16.288 18.546 25.954 1.00 24.37 71 GLN A CA 1
ATOM 527 C C . GLN A 1 86 ? 15.564 19.729 25.308 1.00 23.82 71 GLN A C 1
ATOM 528 O O . GLN A 1 86 ? 16.190 20.640 24.765 1.00 23.52 71 GLN A O 1
ATOM 534 N N . VAL A 1 87 ? 14.238 19.703 25.383 1.00 23.69 72 VAL A N 1
ATOM 535 C CA A VAL A 1 87 ? 13.402 20.717 24.755 0.70 23.79 72 VAL A CA 1
ATOM 536 C CA B VAL A 1 87 ? 13.420 20.732 24.744 0.30 23.62 72 VAL A CA 1
ATOM 537 C C . VAL A 1 87 ? 13.293 21.952 25.651 1.00 23.67 72 VAL A C 1
ATOM 538 O O . VAL A 1 87 ? 13.321 21.836 26.880 1.00 23.88 72 VAL A O 1
ATOM 545 N N . ASN A 1 88 ? 13.168 23.123 25.031 1.00 23.56 73 ASN A N 1
ATOM 546 C CA . ASN A 1 88 ? 13.025 24.378 25.757 1.00 23.66 73 ASN A CA 1
ATOM 547 C C . ASN A 1 88 ? 11.546 24.745 25.852 1.00 23.15 73 ASN A C 1
ATOM 548 O O . ASN A 1 88 ? 10.972 25.311 24.923 1.00 22.91 73 ASN A O 1
ATOM 553 N N . VAL A 1 89 ? 10.940 24.420 26.989 1.00 22.89 74 VAL A N 1
ATOM 554 C CA . VAL A 1 89 ? 9.507 24.611 27.180 1.00 22.97 74 VAL A CA 1
ATOM 555 C C . VAL A 1 89 ? 9.111 26.090 27.124 1.00 22.61 74 VAL A C 1
ATOM 556 O O . VAL A 1 89 ? 8.047 26.427 26.602 1.00 22.66 74 VAL A O 1
ATOM 560 N N . GLU A 1 90 ? 9.970 26.973 27.633 1.00 22.57 75 GLU A N 1
ATOM 561 C CA . GLU A 1 90 ? 9.706 28.415 27.572 1.00 22.50 75 GLU A CA 1
ATOM 562 C C . GLU A 1 90 ? 9.611 28.928 26.134 1.00 22.02 75 GLU A C 1
ATOM 563 O O . GLU A 1 90 ? 8.724 29.712 25.807 1.00 21.97 75 GLU A O 1
ATOM 566 N N . THR A 1 91 ? 10.522 28.479 25.276 1.00 21.51 76 THR A N 1
ATOM 567 C CA . THR A 1 91 ? 10.477 28.870 23.871 1.00 21.18 76 THR A CA 1
ATOM 568 C C . THR A 1 91 ? 9.205 28.343 23.206 1.00 20.51 76 THR A C 1
ATOM 569 O O . THR A 1 91 ? 8.565 29.055 22.428 1.00 20.45 76 THR A O 1
ATOM 573 N N . ILE A 1 92 ? 8.836 27.107 23.528 1.00 20.07 77 ILE A N 1
ATOM 574 C CA . ILE A 1 92 ? 7.623 26.503 22.981 1.00 19.52 77 ILE A CA 1
ATOM 575 C C . ILE A 1 92 ? 6.388 27.314 23.378 1.00 19.84 77 ILE A C 1
ATOM 576 O O . ILE A 1 92 ? 5.549 27.629 22.532 1.00 19.76 77 ILE A O 1
ATOM 581 N N . ALA A 1 93 ? 6.295 27.667 24.660 1.00 20.13 78 ALA A N 1
ATOM 582 C CA . ALA A 1 93 ? 5.185 28.484 25.148 1.00 20.59 78 ALA A CA 1
ATOM 583 C C . ALA A 1 93 ? 5.091 29.812 24.396 1.00 21.03 78 ALA A C 1
ATOM 584 O O . ALA A 1 93 ? 3.991 30.262 24.065 1.00 21.24 78 ALA A O 1
ATOM 586 N N . SER A 1 94 ? 6.244 30.419 24.108 1.00 21.54 79 SER A N 1
ATOM 587 C CA . SER A 1 94 ? 6.297 31.714 23.422 1.00 22.04 79 SER A CA 1
ATOM 588 C C . SER A 1 94 ? 5.756 31.660 21.991 1.00 21.84 79 SER A C 1
ATOM 589 O O . SER A 1 94 ? 5.318 32.673 21.451 1.00 21.96 79 SER A O 1
ATOM 592 N N . LEU A 1 95 ? 5.787 30.477 21.377 1.00 21.35 80 LEU A N 1
ATOM 593 C CA . LEU A 1 95 ? 5.305 30.310 20.009 1.00 21.43 80 LEU A CA 1
ATOM 594 C C . LEU A 1 95 ? 3.783 30.173 19.921 1.00 21.36 80 LEU A C 1
ATOM 595 O O . LEU A 1 95 ? 3.227 30.198 18.822 1.00 21.72 80 LEU A O 1
ATOM 600 N N . LYS A 1 96 ? 3.115 30.028 21.066 1.00 21.33 81 LYS A N 1
ATOM 601 C CA . LYS A 1 96 ? 1.661 29.874 21.108 1.00 21.05 81 LYS A CA 1
ATOM 602 C C . LYS A 1 96 ? 1.178 28.818 20.113 1.00 20.38 81 LYS A C 1
ATOM 603 O O . LYS A 1 96 ? 0.373 29.107 19.234 1.00 20.21 81 LYS A O 1
ATOM 607 N N . PRO A 1 97 ? 1.684 27.585 20.241 1.00 19.38 82 PRO A N 1
ATOM 608 C CA . PRO A 1 97 ? 1.255 26.547 19.315 1.00 18.96 82 PRO A CA 1
ATOM 609 C C . PRO A 1 97 ? -0.177 26.110 19.582 1.00 18.59 82 PRO A C 1
ATOM 610 O O . PRO A 1 97 ? -0.670 26.276 20.698 1.00 18.67 82 PRO A O 1
ATOM 614 N N . ASP A 1 98 ? -0.841 25.559 18.570 1.00 17.88 83 ASP A N 1
ATOM 615 C CA . ASP A 1 98 ? -2.133 24.908 18.785 1.00 17.78 83 ASP A CA 1
ATOM 616 C C . ASP A 1 98 ? -2.011 23.382 18.835 1.00 16.83 83 ASP A C 1
ATOM 617 O O . ASP A 1 98 ? -2.991 22.691 19.109 1.00 16.60 83 ASP A O 1
ATOM 622 N N . LEU A 1 99 ? -0.804 22.871 18.586 1.00 15.96 84 LEU A N 1
ATOM 623 C CA . LEU A 1 99 ? -0.522 21.440 18.683 1.00 15.50 84 LEU A CA 1
ATOM 624 C C . LEU A 1 99 ? 0.968 21.224 18.911 1.00 14.92 84 LEU A C 1
ATOM 625 O O . LEU A 1 99 ? 1.799 21.857 18.250 1.00 14.89 84 LEU A O 1
ATOM 630 N N . ILE A 1 100 ? 1.290 20.347 19.860 1.00 14.53 85 ILE A N 1
ATOM 631 C CA . ILE A 1 100 ? 2.666 19.928 20.110 1.00 14.57 85 ILE A CA 1
ATOM 632 C C . ILE A 1 100 ? 2.758 18.428 19.895 1.00 14.38 85 ILE A C 1
ATOM 633 O O . ILE A 1 100 ? 1.925 17.671 20.403 1.00 14.83 85 ILE A O 1
ATOM 638 N N . ILE A 1 101 ? 3.765 17.999 19.136 1.00 14.37 86 ILE A N 1
ATOM 639 C CA . ILE A 1 101 ? 3.967 16.584 18.838 1.00 14.61 86 ILE A CA 1
ATOM 640 C C . ILE A 1 101 ? 5.343 16.182 19.352 1.00 14.61 86 ILE A C 1
ATOM 641 O O . ILE A 1 101 ? 6.347 16.827 19.033 1.00 15.32 86 ILE A O 1
ATOM 646 N N . GLY A 1 102 ? 5.375 15.141 20.176 1.00 14.85 87 GLY A N 1
ATOM 647 C CA . GLY A 1 102 ? 6.618 14.623 20.723 1.00 15.30 87 GLY A CA 1
ATOM 648 C C . GLY A 1 102 ? 6.628 13.109 20.766 1.00 15.19 87 GLY A C 1
ATOM 649 O O . GLY A 1 102 ? 5.836 12.444 20.092 1.00 15.19 87 GLY A O 1
ATOM 650 N N . ASN A 1 103 ? 7.511 12.572 21.599 1.00 15.80 88 ASN A N 1
ATOM 651 C CA . ASN A 1 103 ? 7.796 11.153 21.640 1.00 16.33 88 ASN A CA 1
ATOM 652 C C . ASN A 1 103 ? 7.994 10.723 23.086 1.00 16.58 88 ASN A C 1
ATOM 653 O O . ASN A 1 103 ? 8.753 11.360 23.814 1.00 16.92 88 ASN A O 1
ATOM 658 N N . LYS A 1 104 ? 7.316 9.657 23.501 1.00 17.12 89 LYS A N 1
ATOM 659 C CA . LYS A 1 104 ? 7.352 9.242 24.903 1.00 17.83 89 LYS A CA 1
ATOM 660 C C . LYS A 1 104 ? 8.757 8.844 25.352 1.00 17.95 89 LYS A C 1
ATOM 661 O O . LYS A 1 104 ? 9.193 9.206 26.442 1.00 17.89 89 LYS A O 1
ATOM 667 N N . MET A 1 105 ? 9.478 8.114 24.513 1.00 18.29 90 MET A N 1
ATOM 668 C CA . MET A 1 105 ? 10.832 7.707 24.878 1.00 18.76 90 MET A CA 1
ATOM 669 C C . MET A 1 105 ? 11.739 8.910 25.175 1.00 18.69 90 MET A C 1
ATOM 670 O O . MET A 1 105 ? 12.531 8.875 26.111 1.00 19.30 90 MET A O 1
ATOM 675 N N . ARG A 1 106 ? 11.603 9.977 24.393 1.00 18.27 91 ARG A N 1
ATOM 676 C CA . ARG A 1 106 ? 12.422 11.177 24.561 1.00 18.19 91 ARG A CA 1
ATOM 677 C C . ARG A 1 106 ? 11.880 12.174 25.586 1.00 18.22 91 ARG A C 1
ATOM 678 O O . ARG A 1 106 ? 12.661 12.862 26.246 1.00 18.79 91 ARG A O 1
ATOM 686 N N . HIS A 1 107 ? 10.555 12.272 25.688 1.00 18.32 92 HIS A N 1
ATOM 687 C CA . HIS A 1 107 ? 9.914 13.442 26.299 1.00 18.22 92 HIS A CA 1
ATOM 688 C C . HIS A 1 107 ? 8.895 13.164 27.396 1.00 18.90 92 HIS A C 1
ATOM 689 O O . HIS A 1 107 ? 8.198 14.088 27.812 1.00 18.32 92 HIS A O 1
ATOM 696 N N . GLU A 1 108 ? 8.801 11.926 27.874 1.00 19.70 93 GLU A N 1
ATOM 697 C CA . GLU A 1 108 ? 7.784 11.578 28.868 1.00 20.53 93 GLU A CA 1
ATOM 698 C C . GLU A 1 108 ? 7.773 12.556 30.047 1.00 20.54 93 GLU A C 1
ATOM 699 O O . GLU A 1 108 ? 6.700 12.982 30.485 1.00 21.01 93 GLU A O 1
ATOM 705 N N . LYS A 1 109 ? 8.960 12.922 30.532 1.00 20.63 94 LYS A N 1
ATOM 706 C CA . LYS A 1 109 ? 9.092 13.760 31.731 1.00 20.58 94 LYS A CA 1
ATOM 707 C C . LYS A 1 109 ? 8.512 15.167 31.574 1.00 20.37 94 LYS A C 1
ATOM 708 O O . LYS A 1 109 ? 8.095 15.774 32.564 1.00 20.95 94 LYS A O 1
ATOM 710 N N . VAL A 1 110 ? 8.486 15.692 30.346 1.00 19.53 95 VAL A N 1
ATOM 711 C CA . VAL A 1 110 ? 7.941 17.032 30.102 1.00 19.18 95 VAL A CA 1
ATOM 712 C C . VAL A 1 110 ? 6.517 17.038 29.530 1.00 18.69 95 VAL A C 1
ATOM 713 O O . VAL A 1 110 ? 5.999 18.104 29.209 1.00 18.08 95 VAL A O 1
ATOM 717 N N . TYR A 1 111 ? 5.877 15.874 29.425 1.00 18.42 96 TYR A N 1
ATOM 718 C CA . TYR A 1 111 ? 4.537 15.797 28.830 1.00 18.61 96 TYR A CA 1
ATOM 719 C C . TYR A 1 111 ? 3.542 16.759 29.490 1.00 18.70 96 TYR A C 1
ATOM 720 O O . TYR A 1 111 ? 2.846 17.502 28.802 1.00 18.15 96 TYR A O 1
ATOM 729 N N . GLU A 1 112 ? 3.482 16.751 30.818 1.00 19.08 97 GLU A N 1
ATOM 730 C CA . GLU A 1 112 ? 2.527 17.611 31.526 1.00 19.42 97 GLU A CA 1
ATOM 731 C C . GLU A 1 112 ? 2.814 19.099 31.324 1.00 19.18 97 GLU A C 1
ATOM 732 O O . GLU A 1 112 ? 1.884 19.896 31.229 1.00 19.28 97 GLU A O 1
ATOM 738 N N . GLN A 1 113 ? 4.089 19.472 31.233 1.00 18.98 98 GLN A N 1
ATOM 739 C CA . GLN A 1 113 ? 4.458 20.858 30.928 1.00 18.98 98 GLN A CA 1
ATOM 740 C C . GLN A 1 113 ? 4.012 21.270 29.521 1.00 18.66 98 GLN A C 1
ATOM 741 O O . GLN A 1 113 ? 3.575 22.403 29.300 1.00 18.96 98 GLN A O 1
ATOM 747 N N . LEU A 1 114 ? 4.130 20.349 28.570 1.00 18.15 99 LEU A N 1
ATOM 748 C CA . LEU A 1 114 ? 3.706 20.624 27.197 1.00 17.81 99 LEU A CA 1
ATOM 749 C C . LEU A 1 114 ? 2.186 20.724 27.117 1.00 17.79 99 LEU A C 1
ATOM 750 O O . LEU A 1 114 ? 1.660 21.639 26.491 1.00 17.24 99 LEU A O 1
ATOM 755 N N . LYS A 1 115 ? 1.492 19.791 27.769 1.00 18.18 100 LYS A N 1
ATOM 756 C CA . LYS A 1 115 ? 0.027 19.788 27.806 1.00 18.73 100 LYS A CA 1
ATOM 757 C C . LYS A 1 115 ? -0.536 21.099 28.366 1.00 18.69 100 LYS A C 1
ATOM 758 O O . LYS A 1 115 ? -1.598 21.556 27.949 1.00 18.79 100 LYS A O 1
ATOM 763 N N . ALA A 1 116 ? 0.186 21.706 29.303 1.00 18.65 101 ALA A N 1
ATOM 764 C CA . ALA A 1 116 ? -0.213 22.996 29.858 1.00 18.84 101 ALA A CA 1
ATOM 765 C C . ALA A 1 116 ? -0.169 24.134 28.833 1.00 18.85 101 ALA A C 1
ATOM 766 O O . ALA A 1 116 ? -0.848 25.143 29.009 1.00 19.63 101 ALA A O 1
ATOM 768 N N . ILE A 1 117 ? 0.626 23.970 27.774 1.00 18.35 102 ILE A N 1
ATOM 769 C CA . ILE A 1 117 ? 0.769 24.981 26.726 1.00 18.13 102 ILE A CA 1
ATOM 770 C C . ILE A 1 117 ? -0.256 24.781 25.609 1.00 17.90 102 ILE A C 1
ATOM 771 O O . ILE A 1 117 ? -0.890 25.739 25.160 1.00 18.32 102 ILE A O 1
ATOM 776 N N . ALA A 1 118 ? -0.405 23.538 25.163 1.00 17.64 103 ALA A N 1
ATOM 777 C CA . ALA A 1 118 ? -1.292 23.212 24.046 1.00 17.41 103 ALA A CA 1
ATOM 778 C C . ALA A 1 118 ? -1.577 21.718 24.004 1.00 17.15 103 ALA A C 1
ATOM 779 O O . ALA A 1 118 ? -0.852 20.926 24.627 1.00 17.07 103 ALA A O 1
ATOM 781 N N . PRO A 1 119 ? -2.623 21.314 23.262 1.00 16.73 104 PRO A N 1
ATOM 782 C CA . PRO A 1 119 ? -2.840 19.892 23.009 1.00 16.80 104 PRO A CA 1
ATOM 783 C C . PRO A 1 119 ? -1.559 19.208 22.535 1.00 16.53 104 PRO A C 1
ATOM 784 O O . PRO A 1 119 ? -0.925 19.676 21.591 1.00 16.17 104 PRO A O 1
ATOM 788 N N . THR A 1 120 ? -1.177 18.134 23.221 1.00 16.44 105 THR A N 1
ATOM 789 C CA . THR A 1 120 ? 0.094 17.461 22.991 1.00 16.47 105 THR A CA 1
ATOM 790 C C . THR A 1 120 ? -0.137 15.969 22.760 1.00 15.91 105 THR A C 1
ATOM 791 O O . THR A 1 120 ? -0.834 15.317 23.533 1.00 15.92 105 THR A O 1
ATOM 795 N N . VAL A 1 121 ? 0.449 15.431 21.690 1.00 15.36 106 VAL A N 1
ATOM 796 C CA . VAL A 1 121 ? 0.325 14.013 21.373 1.00 15.24 106 VAL A CA 1
ATOM 797 C C . VAL A 1 121 ? 1.716 13.429 21.144 1.00 15.10 106 VAL A C 1
ATOM 798 O O . VAL A 1 121 ? 2.578 14.085 20.550 1.00 15.28 106 VAL A O 1
ATOM 802 N N . PHE A 1 122 ? 1.926 12.213 21.647 1.00 15.14 107 PHE A N 1
ATOM 803 C CA . PHE A 1 122 ? 3.231 11.541 21.613 1.00 15.29 107 PHE A CA 1
ATOM 804 C C . PHE A 1 122 ? 3.192 10.236 20.817 1.00 15.50 107 PHE A C 1
ATOM 805 O O . PHE A 1 122 ? 2.285 9.424 20.973 1.00 15.21 107 PHE A O 1
ATOM 813 N N . SER A 1 123 ? 4.207 10.016 19.987 1.00 15.58 108 SER A N 1
ATOM 814 C CA . SER A 1 123 ? 4.508 8.672 19.511 1.00 16.05 108 SER A CA 1
ATOM 815 C C . SER A 1 123 ? 5.188 7.930 20.668 1.00 16.65 108 SER A C 1
ATOM 816 O O . SER A 1 123 ? 5.525 8.537 21.682 1.00 16.56 108 SER A O 1
ATOM 819 N N . GLU A 1 124 ? 5.377 6.626 20.522 1.00 17.52 109 GLU A N 1
ATOM 820 C CA . GLU A 1 124 ? 5.874 5.793 21.619 1.00 18.30 109 GLU A CA 1
ATOM 821 C C . GLU A 1 124 ? 7.400 5.786 21.692 1.00 18.28 109 GLU A C 1
ATOM 822 O O . GLU A 1 124 ? 7.990 6.128 22.718 1.00 18.74 109 GLU A O 1
ATOM 828 N N . THR A 1 125 ? 8.041 5.394 20.600 1.00 18.31 110 THR A N 1
ATOM 829 C CA . THR A 1 125 ? 9.489 5.251 20.599 1.00 18.53 110 THR A CA 1
ATOM 830 C C . THR A 1 125 ? 10.062 5.517 19.208 1.00 18.11 110 THR A C 1
ATOM 831 O O . THR A 1 125 ? 9.338 5.940 18.302 1.00 17.88 110 THR A O 1
ATOM 835 N N . LEU A 1 126 ? 11.368 5.319 19.063 1.00 17.49 111 LEU A N 1
ATOM 836 C CA . LEU A 1 126 ? 12.033 5.492 17.779 1.00 17.38 111 LEU A CA 1
ATOM 837 C C . LEU A 1 126 ? 12.403 4.106 17.248 1.00 16.88 111 LEU A C 1
ATOM 838 O O . LEU A 1 126 ? 11.573 3.466 16.604 1.00 16.94 111 LEU A O 1
ATOM 843 N N . ARG A 1 127 ? 13.617 3.630 17.522 1.00 16.44 112 ARG A N 1
ATOM 844 C CA . ARG A 1 127 ? 14.009 2.267 17.161 1.00 16.52 112 ARG A CA 1
ATOM 845 C C . ARG A 1 127 ? 13.690 2.010 15.678 1.00 16.10 112 ARG A C 1
ATOM 846 O O . ARG A 1 127 ? 14.108 2.795 14.827 1.00 15.78 112 ARG A O 1
ATOM 854 N N . GLY A 1 128 ? 12.946 0.951 15.363 1.00 16.08 113 GLY A N 1
ATOM 855 C CA . GLY A 1 128 ? 12.589 0.643 13.975 1.00 16.17 113 GLY A CA 1
ATOM 856 C C . GLY A 1 128 ? 11.209 1.121 13.546 1.00 16.17 113 GLY A C 1
ATOM 857 O O . GLY A 1 128 ? 10.672 0.639 12.552 1.00 16.18 113 GLY A O 1
ATOM 858 N N . GLU A 1 129 ? 10.638 2.076 14.274 1.00 16.36 114 GLU A N 1
ATOM 859 C CA . GLU A 1 129 ? 9.227 2.437 14.101 1.00 16.65 114 GLU A CA 1
ATOM 860 C C . GLU A 1 129 ? 8.957 3.643 13.197 1.00 16.20 114 GLU A C 1
ATOM 861 O O . GLU A 1 129 ? 7.857 4.185 13.228 1.00 16.25 114 GLU A O 1
ATOM 867 N N . TRP A 1 130 ? 9.918 4.061 12.376 1.00 15.60 115 TRP A N 1
ATOM 868 C CA . TRP A 1 130 ? 9.725 5.295 11.600 1.00 15.52 115 TRP A CA 1
ATOM 869 C C . TRP A 1 130 ? 8.434 5.319 10.774 1.00 15.02 115 TRP A C 1
ATOM 870 O O . TRP A 1 130 ? 7.792 6.362 10.681 1.00 14.56 115 TRP A O 1
ATOM 881 N N . LYS A 1 131 ? 8.056 4.194 10.166 1.00 15.11 116 LYS A N 1
ATOM 882 C CA . LYS A 1 131 ? 6.921 4.206 9.244 1.00 15.62 116 LYS A CA 1
ATOM 883 C C . LYS A 1 131 ? 5.601 4.308 10.013 1.00 15.64 116 LYS A C 1
ATOM 884 O O . LYS A 1 131 ? 4.723 5.082 9.637 1.00 15.60 116 LYS A O 1
ATOM 890 N N . ASP A 1 132 ? 5.468 3.537 11.086 1.00 15.98 117 ASP A N 1
ATOM 891 C CA . ASP A 1 132 ? 4.303 3.667 11.965 1.00 16.41 117 ASP A CA 1
ATOM 892 C C . ASP A 1 132 ? 4.248 5.050 12.618 1.00 15.75 117 ASP A C 1
ATOM 893 O O . ASP A 1 132 ? 3.172 5.627 12.746 1.00 15.42 117 ASP A O 1
ATOM 898 N N . ASN A 1 133 ? 5.398 5.590 13.012 1.00 14.98 118 ASN A N 1
ATOM 899 C CA . ASN A 1 133 ? 5.433 6.947 13.555 1.00 14.84 118 ASN A CA 1
ATOM 900 C C . ASN A 1 133 ? 4.951 7.961 12.528 1.00 14.50 118 ASN A C 1
ATOM 901 O O . ASN A 1 133 ? 4.166 8.844 12.858 1.00 14.72 118 ASN A O 1
ATOM 906 N N . PHE A 1 134 ? 5.415 7.831 11.288 1.00 14.05 119 PHE A N 1
ATOM 907 C CA . PHE A 1 134 ? 4.950 8.711 10.227 1.00 14.09 119 PHE A CA 1
ATOM 908 C C . PHE A 1 134 ? 3.421 8.656 10.084 1.00 14.19 119 PHE A C 1
ATOM 909 O O . PHE A 1 134 ? 2.766 9.698 9.987 1.00 13.82 119 PHE A O 1
ATOM 917 N N . LYS A 1 135 ? 2.862 7.448 10.055 1.00 14.59 120 LYS A N 1
ATOM 918 C CA . LYS A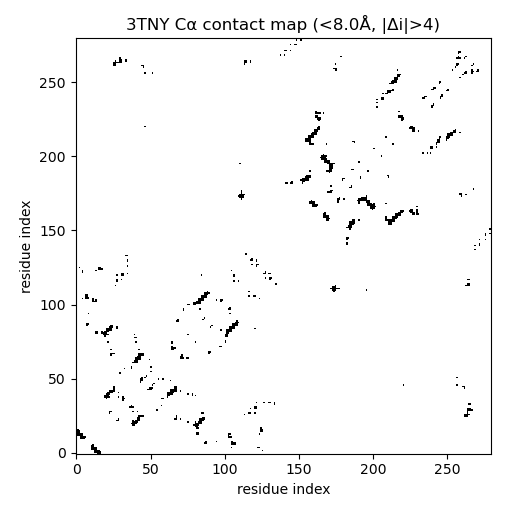 1 135 ? 1.412 7.282 9.914 1.00 14.72 120 LYS A CA 1
ATOM 919 C C . LYS A 1 135 ? 0.675 7.890 11.111 1.00 14.80 120 LYS A C 1
ATOM 920 O O . LYS A 1 135 ? -0.401 8.482 10.952 1.00 14.73 120 LYS A O 1
ATOM 926 N N . PHE A 1 136 ? 1.265 7.770 12.301 1.00 14.65 121 PHE A N 1
ATOM 927 C CA . PHE A 1 136 ? 0.700 8.402 13.495 1.00 14.77 121 PHE A CA 1
ATOM 928 C C . PHE A 1 136 ? 0.697 9.932 13.386 1.00 14.88 121 PHE A C 1
ATOM 929 O O . PHE A 1 136 ? -0.306 10.584 13.709 1.00 14.93 121 PHE A O 1
ATOM 937 N N . TYR A 1 137 ? 1.802 10.512 12.932 1.00 15.03 122 TYR A N 1
ATOM 938 C CA . TYR A 1 137 ? 1.861 11.967 12.768 1.00 15.23 122 TYR A CA 1
ATOM 939 C C . TYR A 1 137 ? 0.838 12.449 11.744 1.00 15.52 122 TYR A C 1
ATOM 940 O O . TYR A 1 137 ? 0.224 13.498 11.936 1.00 15.76 122 TYR A O 1
ATOM 949 N N . ALA A 1 138 ? 0.634 11.675 10.679 1.00 15.70 123 ALA A N 1
ATOM 950 C CA . ALA A 1 138 ? -0.389 11.996 9.689 1.00 16.11 123 ALA A CA 1
ATOM 951 C C . ALA A 1 138 ? -1.774 12.024 10.339 1.00 16.78 123 ALA A C 1
ATOM 952 O O . ALA A 1 138 ? -2.562 12.935 10.084 1.00 17.06 123 ALA A O 1
ATOM 954 N N . LYS A 1 139 ? -2.050 11.051 11.204 1.00 17.44 124 LYS A N 1
ATOM 955 C CA . LYS A 1 139 ? -3.318 11.009 11.941 1.00 18.24 124 LYS A CA 1
ATOM 956 C C . LYS A 1 139 ? -3.454 12.214 12.877 1.00 18.25 124 LYS A C 1
ATOM 957 O O . LYS A 1 139 ? -4.510 12.861 12.924 1.00 18.66 124 LYS A O 1
ATOM 961 N N . ALA A 1 140 ? -2.387 12.516 13.610 1.00 18.19 125 ALA A N 1
ATOM 962 C CA . ALA A 1 140 ? -2.366 13.641 14.552 1.00 17.98 125 ALA A CA 1
ATOM 963 C C . ALA A 1 140 ? -2.654 14.973 13.865 1.00 18.03 125 ALA A C 1
ATOM 964 O O . ALA A 1 140 ? -3.313 15.846 14.434 1.00 18.66 125 ALA A O 1
ATOM 966 N N . LEU A 1 141 ? -2.165 15.121 12.638 1.00 17.36 126 LEU A N 1
ATOM 967 C CA . LEU A 1 141 ? -2.351 16.344 11.857 1.00 17.44 126 LEU A CA 1
ATOM 968 C C . LEU A 1 141 ? -3.645 16.338 11.035 1.00 17.60 126 LEU A C 1
ATOM 969 O O . LEU A 1 141 ? -3.929 17.309 10.327 1.00 17.86 126 LEU A O 1
ATOM 974 N N . ASN A 1 142 ? -4.423 15.261 11.133 1.00 18.10 127 ASN A N 1
ATOM 975 C CA . ASN A 1 142 ? -5.625 15.077 10.319 1.00 18.32 127 ASN A CA 1
ATOM 976 C C . ASN A 1 142 ? -5.305 15.103 8.821 1.00 18.56 127 ASN A C 1
ATOM 977 O O . ASN A 1 142 ? -6.039 15.687 8.019 1.00 18.47 127 ASN A O 1
ATOM 982 N N . LYS A 1 143 ? -4.206 14.445 8.455 1.00 18.72 128 LYS A N 1
ATOM 983 C CA . LYS A 1 143 ? -3.766 14.342 7.065 1.00 19.31 128 LYS A CA 1
ATOM 984 C C . LYS A 1 143 ? -3.471 12.888 6.690 1.00 19.44 128 LYS A C 1
ATOM 985 O O . LYS A 1 143 ? -2.458 12.570 6.065 1.00 19.02 128 LYS A O 1
ATOM 991 N N . GLU A 1 144 ? -4.395 12.012 7.064 1.00 20.00 129 GLU A N 1
ATOM 992 C CA A GLU A 1 144 ? -4.272 10.566 6.779 0.50 20.41 129 GLU A CA 1
ATOM 993 C CA B GLU A 1 144 ? -4.266 10.592 6.817 0.50 20.49 129 GLU A CA 1
ATOM 994 C C . GLU A 1 144 ? -4.159 10.286 5.303 1.00 20.41 129 GLU A C 1
ATOM 995 O O . GLU A 1 144 ? -3.306 9.512 4.872 1.00 19.57 129 GLU A O 1
ATOM 1003 N N . LYS A 1 145 ? -5.040 10.897 4.518 1.00 20.49 130 LYS A N 1
ATOM 1004 C CA . LYS A 1 145 ? -5.061 10.696 3.072 1.00 20.83 130 LYS A CA 1
ATOM 1005 C C . LYS A 1 145 ? -3.726 11.111 2.447 1.00 20.36 130 LYS A C 1
ATOM 1006 O O . LYS A 1 145 ? -3.163 10.389 1.622 1.00 20.65 130 LYS A O 1
ATOM 1012 N N . GLU A 1 146 ? -3.222 12.272 2.856 1.00 19.76 131 GLU A N 1
ATOM 1013 C CA . GLU A 1 146 ? -1.929 12.756 2.396 1.00 19.35 131 GLU A CA 1
ATOM 1014 C C . GLU A 1 146 ? -0.805 11.791 2.801 1.00 18.60 131 GLU A C 1
ATOM 1015 O O . GLU A 1 146 ? 0.093 11.512 2.008 1.00 18.37 131 GLU A O 1
ATOM 1021 N N . GLY A 1 147 ? -0.875 11.274 4.023 1.00 18.09 132 GLY A N 1
ATOM 1022 C CA . GLY A 1 147 ? 0.108 10.313 4.519 1.00 17.93 132 GLY A CA 1
ATOM 1023 C C . GLY A 1 147 ? 0.100 9.008 3.747 1.00 18.24 132 GLY A C 1
ATOM 1024 O O . GLY A 1 147 ? 1.150 8.409 3.522 1.00 17.50 132 GLY A O 1
ATOM 1025 N N . GLN A 1 148 ? -1.082 8.562 3.336 1.00 18.28 133 GLN A N 1
ATOM 1026 C CA . GLN A 1 148 ? -1.188 7.346 2.530 1.00 19.14 133 GLN A CA 1
ATOM 1027 C C . GLN A 1 148 ? -0.421 7.492 1.220 1.00 18.69 133 GLN A C 1
ATOM 1028 O O . GLN A 1 148 ? 0.229 6.547 0.770 1.00 18.70 133 GLN A O 1
ATOM 1034 N N . LYS A 1 149 ? -0.494 8.674 0.615 1.00 18.22 134 LYS A N 1
ATOM 1035 C CA . LYS A 1 149 ? 0.229 8.958 -0.625 1.00 18.30 134 LYS A CA 1
ATOM 1036 C C . LYS A 1 149 ? 1.745 8.967 -0.414 1.00 17.63 134 LYS A C 1
ATOM 1037 O O . LYS A 1 149 ? 2.491 8.418 -1.228 1.00 17.45 134 LYS A O 1
ATOM 1043 N N . VAL A 1 150 ? 2.199 9.581 0.679 1.00 16.69 135 VAL A N 1
ATOM 1044 C C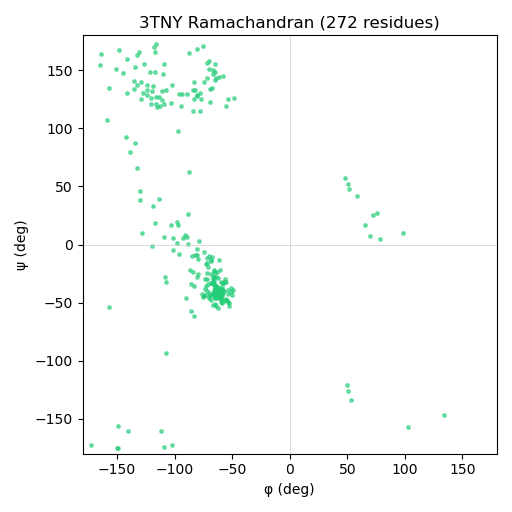A . VAL A 1 150 ? 3.628 9.623 0.991 1.00 16.26 135 VAL A CA 1
ATOM 1045 C C . VAL A 1 150 ? 4.167 8.205 1.197 1.00 16.00 135 VAL A C 1
ATOM 1046 O O . VAL A 1 150 ? 5.224 7.854 0.677 1.00 16.16 135 VAL A O 1
ATOM 1050 N N . VAL A 1 151 ? 3.422 7.381 1.929 1.00 15.99 136 VAL A N 1
ATOM 1051 C CA . VAL A 1 151 ? 3.830 5.998 2.183 1.00 16.01 136 VAL A CA 1
ATOM 1052 C C . VAL A 1 151 ? 3.829 5.182 0.888 1.00 16.42 136 VAL A C 1
ATOM 1053 O O . VAL A 1 151 ? 4.773 4.431 0.624 1.00 16.47 136 VAL A O 1
ATOM 1057 N N . ALA A 1 152 ? 2.781 5.342 0.084 1.00 16.65 137 ALA A N 1
ATOM 1058 C CA . ALA A 1 152 ? 2.683 4.646 -1.204 1.00 17.06 137 ALA A CA 1
ATOM 1059 C C . ALA A 1 152 ? 3.852 5.006 -2.112 1.00 17.19 137 ALA A C 1
ATOM 1060 O O . ALA A 1 152 ? 4.412 4.137 -2.784 1.00 17.50 137 ALA A O 1
ATOM 1062 N N . ASP A 1 153 ? 4.225 6.281 -2.127 1.00 17.45 138 ASP A N 1
ATOM 1063 C CA . ASP A 1 153 ? 5.340 6.739 -2.950 1.00 17.70 138 ASP A CA 1
ATOM 1064 C C . ASP A 1 153 ? 6.666 6.143 -2.473 1.00 17.26 138 ASP A C 1
ATOM 1065 O O . ASP A 1 153 ? 7.470 5.697 -3.286 1.00 17.07 138 ASP A O 1
ATOM 1070 N N . TYR A 1 154 ? 6.890 6.124 -1.162 1.00 16.67 139 TYR A N 1
ATOM 1071 C CA . TYR A 1 154 ? 8.094 5.497 -0.615 1.00 16.32 139 TYR A CA 1
ATOM 1072 C C . TYR A 1 154 ? 8.150 4.011 -0.986 1.00 16.36 139 TYR A C 1
ATOM 1073 O O . TYR A 1 154 ? 9.195 3.498 -1.404 1.00 16.14 139 TYR A O 1
ATOM 1082 N N . GLU A 1 155 ? 7.028 3.314 -0.821 1.00 16.38 140 GLU A N 1
ATOM 1083 C CA . GLU A 1 155 ? 7.003 1.874 -1.086 1.00 16.84 140 GLU A CA 1
ATOM 1084 C C . GLU A 1 155 ? 7.201 1.558 -2.572 1.00 16.68 140 GLU A C 1
ATOM 1085 O O . GLU A 1 155 ? 7.768 0.518 -2.916 1.00 16.90 140 GLU A O 1
ATOM 1091 N N . SER A 1 156 ? 6.773 2.467 -3.438 1.00 16.83 141 SER A N 1
ATOM 1092 C CA . SER A 1 156 ? 7.005 2.329 -4.876 1.00 16.95 141 SER A CA 1
ATOM 1093 C C . SER A 1 156 ? 8.487 2.494 -5.212 1.00 16.89 141 SER A C 1
ATOM 1094 O O . SER A 1 156 ? 9.029 1.727 -6.007 1.00 16.90 141 SER A O 1
ATOM 1097 N N . ARG A 1 157 ? 9.138 3.483 -4.601 1.00 16.87 142 ARG A N 1
ATOM 1098 C CA . ARG A 1 157 ? 10.572 3.694 -4.795 1.00 17.03 142 ARG A CA 1
ATOM 1099 C C . ARG A 1 157 ? 11.365 2.523 -4.230 1.00 17.00 142 ARG A C 1
ATOM 1100 O O . ARG A 1 157 ? 12.387 2.124 -4.778 1.00 16.83 142 ARG A O 1
ATOM 1108 N N . MET A 1 158 ? 10.869 1.967 -3.134 1.00 16.98 143 MET A N 1
ATOM 1109 C CA . MET A 1 158 ? 11.475 0.804 -2.513 1.00 17.14 143 MET A CA 1
ATOM 1110 C C . MET A 1 158 ? 11.380 -0.400 -3.465 1.00 17.00 143 MET A C 1
ATOM 1111 O O . MET A 1 158 ? 12.365 -1.111 -3.675 1.00 16.45 143 MET A O 1
ATOM 1116 N N . LYS A 1 159 ? 10.209 -0.596 -4.069 1.00 16.89 144 LYS A N 1
ATOM 1117 C CA . LYS A 1 159 ? 10.022 -1.668 -5.051 1.00 17.09 144 LYS A CA 1
ATOM 1118 C C . LYS A 1 159 ? 10.917 -1.466 -6.276 1.00 16.76 144 LYS A C 1
ATOM 1119 O O . LYS A 1 159 ? 11.480 -2.435 -6.794 1.00 16.89 144 LYS A O 1
ATOM 1125 N N . ASP A 1 160 ? 11.045 -0.220 -6.736 1.00 16.91 145 ASP A N 1
ATOM 1126 C CA . ASP A 1 160 ? 11.939 0.091 -7.855 1.00 16.88 145 ASP A CA 1
ATOM 1127 C C . ASP A 1 160 ? 13.348 -0.395 -7.541 1.00 16.89 145 ASP A C 1
ATOM 1128 O O . ASP A 1 160 ? 13.988 -1.054 -8.365 1.00 16.66 145 ASP A O 1
ATOM 1133 N N . LEU A 1 161 ? 13.818 -0.077 -6.338 1.00 16.57 146 LEU A N 1
ATOM 1134 C CA . LEU A 1 161 ? 15.164 -0.449 -5.927 1.00 16.61 146 LEU A CA 1
ATOM 1135 C C . LEU A 1 161 ? 15.325 -1.962 -5.797 1.00 16.97 146 LEU A C 1
ATOM 1136 O O . LEU A 1 161 ? 16.342 -2.508 -6.216 1.00 17.00 146 LEU A O 1
ATOM 1141 N N . LYS A 1 162 ? 14.330 -2.645 -5.232 1.00 17.54 147 LYS A N 1
ATOM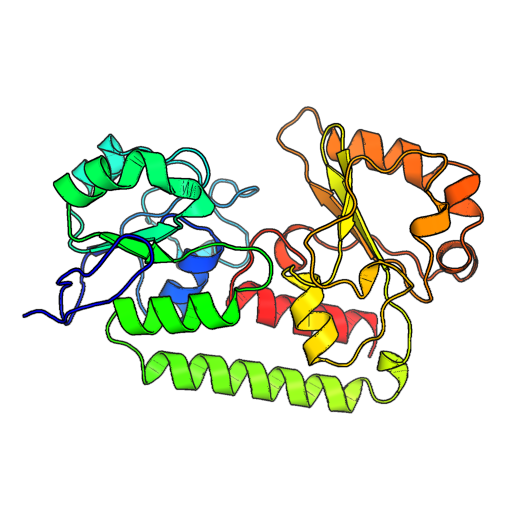 1142 C CA . LYS A 1 162 ? 14.398 -4.103 -5.119 1.00 18.22 147 LYS A CA 1
ATOM 1143 C C . LYS A 1 162 ? 14.663 -4.728 -6.486 1.00 18.37 147 LYS A C 1
ATOM 1144 O O . LYS A 1 162 ? 15.493 -5.635 -6.615 1.00 18.48 147 LYS A O 1
ATOM 1150 N N . GLY A 1 163 ? 13.978 -4.221 -7.507 1.00 18.50 148 GLY A N 1
ATOM 1151 C CA . GLY A 1 163 ? 14.161 -4.711 -8.870 1.00 18.90 148 GLY A CA 1
ATOM 1152 C C . GLY A 1 163 ? 15.567 -4.495 -9.396 1.00 19.09 148 GLY A C 1
ATOM 1153 O O . GLY A 1 163 ? 16.157 -5.394 -10.007 1.00 19.84 148 GLY A O 1
ATOM 1154 N N . LYS A 1 164 ? 16.111 -3.303 -9.156 1.00 19.02 149 LYS A N 1
ATOM 1155 C CA . LYS A 1 164 ? 17.452 -2.960 -9.619 1.00 19.03 149 LYS A CA 1
ATOM 1156 C C . LYS A 1 164 ? 18.531 -3.760 -8.888 1.00 18.75 149 LYS A C 1
ATOM 1157 O O . LYS A 1 164 ? 19.562 -4.080 -9.470 1.00 19.27 149 LYS A O 1
ATOM 1162 N N . LEU A 1 165 ? 18.292 -4.080 -7.618 1.00 18.34 150 LEU A N 1
ATOM 1163 C CA . LEU A 1 165 ? 19.265 -4.837 -6.828 1.00 18.34 150 LEU A CA 1
ATOM 1164 C C . LEU A 1 165 ? 19.328 -6.300 -7.239 1.00 18.67 150 LEU A C 1
ATOM 1165 O O . LEU A 1 165 ? 20.395 -6.904 -7.207 1.00 18.53 150 LEU A O 1
ATOM 1170 N N . GLY A 1 166 ? 18.187 -6.873 -7.613 1.00 19.08 151 GLY A N 1
ATOM 1171 C CA . GLY A 1 166 ? 18.125 -8.300 -7.918 1.00 19.32 151 GLY A CA 1
ATOM 1172 C C . GLY A 1 166 ? 18.689 -9.115 -6.767 1.00 19.44 151 GLY A C 1
ATOM 1173 O O . GLY A 1 166 ? 18.401 -8.834 -5.602 1.00 19.49 151 GLY A O 1
ATOM 1174 N N . ASP A 1 167 ? 19.538 -10.093 -7.077 1.00 19.75 152 ASP A N 1
ATOM 1175 C CA . ASP A 1 167 ? 20.052 -10.996 -6.047 1.00 20.06 152 ASP A CA 1
ATOM 1176 C C . ASP A 1 167 ? 21.187 -10.417 -5.188 1.00 19.67 152 ASP A C 1
ATOM 1177 O O . ASP A 1 167 ? 21.709 -11.110 -4.311 1.00 19.33 152 ASP A O 1
ATOM 1182 N N . LYS A 1 168 ? 21.544 -9.152 -5.411 1.00 19.06 153 LYS A N 1
ATOM 1183 C CA . LYS A 1 168 ? 22.508 -8.474 -4.540 1.00 18.94 153 LYS A CA 1
ATOM 1184 C C . LYS A 1 168 ? 22.000 -8.396 -3.098 1.00 18.74 153 LYS A C 1
ATOM 1185 O O . LYS A 1 168 ? 22.799 -8.246 -2.169 1.00 18.73 153 LYS A O 1
ATOM 1191 N N . VAL A 1 169 ? 20.684 -8.503 -2.910 1.00 18.49 154 VAL A N 1
ATOM 1192 C CA . VAL A 1 169 ? 20.109 -8.542 -1.558 1.00 18.18 154 VAL A CA 1
ATOM 1193 C C . VAL A 1 169 ? 20.446 -9.819 -0.779 1.00 18.34 154 VAL A C 1
ATOM 1194 O O . VAL A 1 169 ? 20.245 -9.885 0.429 1.00 18.05 154 VAL A O 1
ATOM 1198 N N . ASN A 1 170 ? 20.966 -10.843 -1.450 1.00 18.44 155 ASN A N 1
ATOM 1199 C CA . ASN A 1 170 ? 21.358 -12.057 -0.739 1.00 18.90 155 ASN A CA 1
ATOM 1200 C C . ASN A 1 170 ? 22.653 -11.902 0.075 1.00 19.03 155 ASN A C 1
ATOM 1201 O O . ASN A 1 170 ? 23.025 -12.797 0.841 1.00 19.88 155 ASN A O 1
ATOM 1206 N N . GLN A 1 171 ? 23.317 -10.758 -0.067 1.00 18.57 156 GLN A N 1
ATOM 1207 C CA . GLN A 1 171 ? 24.486 -10.442 0.744 1.00 18.46 156 GLN A CA 1
ATOM 1208 C C . GLN A 1 171 ? 24.088 -10.135 2.184 1.00 17.91 156 GLN A C 1
ATOM 1209 O O . GLN A 1 171 ? 23.048 -9.520 2.434 1.00 17.94 156 GLN A O 1
ATOM 1215 N N . GLU A 1 172 ? 24.931 -10.572 3.117 1.00 17.39 157 GLU A N 1
ATOM 1216 C CA . GLU A 1 172 ? 24.781 -10.238 4.532 1.00 17.17 157 GLU A CA 1
ATOM 1217 C C . GLU A 1 172 ? 25.426 -8.881 4.806 1.00 16.32 157 GLU A C 1
ATOM 1218 O O . GLU A 1 172 ? 26.638 -8.710 4.654 1.00 16.39 157 GLU A O 1
ATOM 1224 N N . ILE A 1 173 ? 24.597 -7.909 5.178 1.00 15.24 158 ILE A N 1
ATOM 1225 C CA . ILE A 1 173 ? 25.051 -6.546 5.434 1.00 14.71 158 ILE A CA 1
ATOM 1226 C C . ILE A 1 173 ? 25.297 -6.369 6.921 1.00 14.30 158 ILE A C 1
ATOM 1227 O O . ILE A 1 173 ? 24.429 -6.683 7.739 1.00 14.49 158 ILE A O 1
ATOM 1232 N N . SER A 1 174 ? 26.470 -5.843 7.269 1.00 13.73 159 SER A N 1
ATOM 1233 C CA . SER A 1 174 ? 26.798 -5.548 8.658 1.00 13.66 159 SER A CA 1
ATOM 1234 C C . SER A 1 174 ? 26.774 -4.042 8.885 1.00 13.62 159 SER A C 1
ATOM 1235 O O . SER A 1 174 ? 27.331 -3.290 8.085 1.00 13.35 159 SER A O 1
ATOM 1238 N N . MET A 1 175 ? 26.116 -3.611 9.964 1.00 13.44 160 MET A N 1
ATOM 1239 C CA . MET A 1 175 ? 26.007 -2.192 10.329 1.00 13.32 160 MET A CA 1
ATOM 1240 C C . MET A 1 175 ? 26.719 -1.914 11.652 1.00 13.53 160 MET A C 1
ATOM 1241 O O . MET A 1 175 ? 26.330 -2.455 12.692 1.00 13.51 160 MET A O 1
ATOM 1246 N N . VAL A 1 176 ? 27.737 -1.060 11.611 1.00 13.36 161 VAL A N 1
ATOM 1247 C CA . VAL A 1 176 ? 28.540 -0.718 12.790 1.00 13.80 161 VAL A CA 1
ATOM 1248 C C . VAL A 1 176 ? 28.543 0.789 13.010 1.00 13.83 161 VAL A C 1
ATOM 1249 O O . VAL A 1 176 ? 28.675 1.556 12.055 1.00 14.01 161 VAL A O 1
ATOM 1253 N N . ARG A 1 177 ? 28.403 1.216 14.263 1.00 13.74 162 ARG A N 1
ATOM 1254 C CA . ARG A 1 177 ? 28.413 2.638 14.589 1.00 14.15 162 ARG A CA 1
ATOM 1255 C C . ARG A 1 177 ? 29.471 2.972 15.631 1.00 14.65 162 ARG A C 1
ATOM 1256 O O . ARG A 1 177 ? 29.577 2.289 16.647 1.00 14.90 162 ARG A O 1
ATOM 1264 N N . PHE A 1 178 ? 30.237 4.026 15.370 1.00 14.84 163 PHE A N 1
ATOM 1265 C CA . PHE A 1 178 ? 31.192 4.563 16.328 1.00 15.60 163 PHE A CA 1
ATOM 1266 C C . PHE A 1 178 ? 30.606 5.825 16.947 1.00 16.48 163 PHE A C 1
ATOM 1267 O O . PHE A 1 178 ? 30.252 6.764 16.238 1.00 16.16 163 PHE A O 1
ATOM 1275 N N . MET A 1 179 ? 30.476 5.820 18.269 1.00 17.62 164 MET A N 1
ATOM 1276 C CA . MET A 1 179 ? 29.966 6.955 19.023 1.00 18.69 164 MET A CA 1
ATOM 1277 C C . MET A 1 179 ? 30.938 7.207 20.162 1.00 19.11 164 MET A C 1
ATOM 1278 O O . MET A 1 179 ? 31.755 6.345 20.469 1.00 19.03 164 MET A O 1
ATOM 1283 N N . PRO A 1 180 ? 30.841 8.380 20.807 1.00 20.16 165 PRO A N 1
ATOM 1284 C CA . PRO A 1 180 ? 31.723 8.621 21.942 1.00 20.57 165 PRO A CA 1
ATOM 1285 C C . PRO A 1 180 ? 31.593 7.530 23.007 1.00 20.88 165 PRO A C 1
ATOM 1286 O O . PRO A 1 180 ? 30.498 7.293 23.524 1.00 21.38 165 PRO A O 1
ATOM 1290 N N . GLY A 1 181 ? 32.702 6.843 23.273 1.00 21.48 166 GLY A N 1
ATOM 1291 C CA . GLY A 1 181 ? 32.769 5.796 24.292 1.00 21.55 166 GLY A CA 1
ATOM 1292 C C . GLY A 1 181 ? 31.941 4.541 24.060 1.00 21.34 166 GLY A C 1
ATOM 1293 O O . GLY A 1 181 ? 31.724 3.762 24.992 1.00 21.73 166 GLY A O 1
ATOM 1294 N N . ASP A 1 182 ? 31.491 4.313 22.828 1.00 20.80 167 ASP A N 1
ATOM 1295 C CA . ASP A 1 182 ? 30.555 3.219 22.558 1.00 20.32 167 ASP A CA 1
ATOM 1296 C C . ASP A 1 182 ? 30.598 2.838 21.083 1.00 19.23 167 ASP A C 1
ATOM 1297 O O . ASP A 1 182 ? 30.121 3.591 20.234 1.00 19.74 167 ASP A O 1
ATOM 1302 N N . VAL A 1 183 ? 31.189 1.684 20.787 1.00 18.00 168 VAL A N 1
ATOM 1303 C CA . VAL A 1 183 ? 31.046 1.058 19.474 1.00 16.99 168 VAL A CA 1
ATOM 1304 C C . VAL A 1 183 ? 29.818 0.154 19.526 1.00 16.54 168 VAL A C 1
ATOM 1305 O O . VAL A 1 183 ? 29.666 -0.656 20.452 1.00 16.55 168 VAL A O 1
ATOM 1309 N N . ARG A 1 184 ? 28.935 0.303 18.544 1.00 15.63 169 ARG A N 1
ATOM 1310 C CA . ARG A 1 184 ? 27.708 -0.480 18.473 1.00 15.20 169 ARG A CA 1
ATOM 1311 C C . ARG A 1 184 ? 27.635 -1.270 17.181 1.00 14.91 169 ARG A C 1
ATOM 1312 O O . ARG A 1 184 ? 28.146 -0.840 16.147 1.00 15.41 169 ARG A O 1
ATOM 1320 N N . ILE A 1 185 ? 26.992 -2.428 17.247 1.00 14.33 170 ILE A N 1
ATOM 1321 C CA . ILE A 1 185 ? 26.580 -3.161 16.051 1.00 14.29 170 ILE A CA 1
ATOM 1322 C C . ILE A 1 185 ? 25.062 -3.116 16.026 1.00 14.46 170 ILE A C 1
ATOM 1323 O O . ILE A 1 185 ? 24.406 -3.583 16.958 1.00 14.32 170 ILE A O 1
ATOM 1328 N N . TYR A 1 186 ? 24.500 -2.531 14.971 1.00 14.36 171 TYR A N 1
ATOM 1329 C CA . TYR A 1 186 ? 23.066 -2.285 14.907 1.00 14.35 171 TYR A CA 1
ATOM 1330 C C . TYR A 1 186 ? 22.319 -3.534 14.444 1.00 14.89 171 TYR A C 1
ATOM 1331 O O . TYR A 1 186 ? 22.785 -4.252 13.562 1.00 15.14 171 TYR A O 1
ATOM 1340 N N . HIS A 1 187 ? 21.169 -3.788 15.070 1.00 15.34 172 HIS A N 1
ATOM 1341 C CA . HIS A 1 187 ? 20.347 -4.972 14.809 1.00 15.90 172 HIS A CA 1
ATOM 1342 C C . HIS A 1 187 ? 19.028 -4.564 14.127 1.00 16.51 172 HIS A C 1
ATOM 1343 O O . HIS A 1 187 ? 18.942 -3.473 13.550 1.00 18.09 172 HIS A O 1
ATOM 1350 N N . GLY A 1 188 ? 18.010 -5.427 14.171 1.00 16.60 173 GLY A N 1
ATOM 1351 C CA . GLY A 1 188 ? 16.801 -5.235 13.372 1.00 16.50 173 GLY A CA 1
ATOM 1352 C C . GLY A 1 188 ? 15.841 -4.119 13.745 1.00 16.19 173 GLY A C 1
ATOM 1353 O O . GLY A 1 188 ? 15.209 -3.536 12.857 1.00 16.70 173 GLY A O 1
ATOM 1354 N N . ASP A 1 189 ? 15.708 -3.816 15.036 1.00 15.84 174 ASP A N 1
ATOM 1355 C CA . ASP A 1 189 ? 14.751 -2.796 15.488 1.00 15.68 174 ASP A CA 1
ATOM 1356 C C . ASP A 1 189 ? 15.401 -1.415 15.469 1.00 15.13 174 ASP A C 1
ATOM 1357 O O . ASP A 1 189 ? 15.547 -0.751 16.492 1.00 14.71 174 ASP A O 1
ATOM 1362 N N . THR A 1 190 ? 15.782 -1.007 14.262 1.00 14.30 175 THR A N 1
ATOM 1363 C CA . THR A 1 190 ? 16.530 0.217 14.012 1.00 14.37 175 THR A CA 1
ATOM 1364 C C . THR A 1 190 ? 16.111 0.756 12.653 1.00 14.00 175 THR A C 1
ATOM 1365 O O . THR A 1 190 ? 15.467 0.056 11.865 1.00 13.96 175 THR A O 1
ATOM 1369 N N . PHE A 1 191 ? 16.500 1.993 12.372 1.00 13.72 176 PHE A N 1
ATOM 1370 C CA . PHE A 1 191 ? 16.158 2.650 11.116 1.00 13.68 176 PHE A CA 1
ATOM 1371 C C . PHE A 1 191 ? 16.758 1.889 9.936 1.00 13.67 176 PHE A C 1
ATOM 1372 O O . PHE A 1 191 ? 16.037 1.488 9.023 1.00 14.16 176 PHE A O 1
ATOM 1380 N N . SER A 1 192 ? 18.070 1.669 9.972 1.00 14.06 177 SER A N 1
ATOM 1381 C CA . SER A 1 192 ? 18.738 0.891 8.921 1.00 14.14 177 SER A CA 1
ATOM 1382 C C . SER A 1 192 ? 18.232 -0.554 8.907 1.00 14.01 177 SER A C 1
ATOM 1383 O O . SER A 1 192 ? 18.076 -1.146 7.840 1.00 14.24 177 SER A O 1
ATOM 1386 N N . GLY A 1 193 ? 17.960 -1.111 10.088 1.00 13.77 178 GLY A N 1
ATOM 1387 C CA . GLY A 1 193 ? 17.503 -2.490 10.206 1.00 13.93 178 GLY A CA 1
ATOM 1388 C C . GLY A 1 193 ? 16.213 -2.758 9.458 1.00 14.11 178 GLY A C 1
ATOM 1389 O O . GLY A 1 193 ? 16.130 -3.697 8.662 1.00 14.39 178 GLY A O 1
ATOM 1390 N N . VAL A 1 194 ? 15.206 -1.919 9.687 1.00 14.26 179 VAL A N 1
ATOM 1391 C CA . VAL A 1 194 ? 13.897 -2.152 9.082 1.00 14.29 179 VAL A CA 1
ATOM 1392 C C . VAL A 1 194 ? 13.877 -1.842 7.579 1.00 14.34 179 VAL A C 1
ATOM 1393 O O . VAL A 1 194 ? 13.129 -2.472 6.825 1.00 14.50 179 VAL A O 1
ATOM 1397 N N . ILE A 1 195 ? 14.704 -0.899 7.135 1.00 13.90 180 ILE A N 1
ATOM 1398 C CA . ILE A 1 195 ? 14.767 -0.565 5.713 1.00 14.49 180 ILE A CA 1
ATOM 1399 C C . ILE A 1 195 ? 15.546 -1.642 4.944 1.00 14.34 180 ILE A C 1
ATOM 1400 O O . ILE A 1 195 ? 15.112 -2.075 3.873 1.00 14.71 180 ILE A O 1
ATOM 1405 N N . LEU A 1 196 ? 16.664 -2.102 5.505 1.00 14.24 181 LEU A N 1
ATOM 1406 C CA . LEU A 1 196 ? 17.399 -3.220 4.912 1.00 14.68 181 LEU A CA 1
ATOM 1407 C C . LEU A 1 196 ? 16.516 -4.468 4.832 1.00 15.08 181 LEU A C 1
ATOM 1408 O O . LEU A 1 196 ? 16.536 -5.180 3.823 1.00 15.51 181 LEU A O 1
ATOM 1413 N N . LYS A 1 197 ? 15.742 -4.726 5.883 1.00 15.60 182 LYS A N 1
ATOM 1414 C CA . LYS A 1 197 ? 14.823 -5.872 5.886 1.00 16.45 182 LYS A CA 1
ATOM 1415 C C . LYS A 1 197 ? 13.735 -5.741 4.818 1.00 16.59 182 LYS A C 1
ATOM 1416 O O . LYS A 1 197 ? 13.420 -6.717 4.131 1.00 16.89 182 LYS A O 1
ATOM 1420 N N . GLU A 1 198 ? 13.162 -4.547 4.679 1.00 16.73 183 GLU A N 1
ATOM 1421 C CA . GLU A 1 198 ? 12.102 -4.306 3.699 1.00 16.93 183 GLU A CA 1
ATOM 1422 C C . GLU A 1 198 ? 12.613 -4.533 2.272 1.00 16.57 183 GLU A C 1
ATOM 1423 O O . GLU A 1 198 ? 11.899 -5.086 1.427 1.00 16.43 183 GLU A O 1
ATOM 1429 N N . LEU A 1 199 ? 13.852 -4.118 2.015 1.00 16.43 184 LEU A N 1
ATOM 1430 C CA . LEU A 1 199 ? 14.496 -4.334 0.720 1.00 16.58 184 LEU A CA 1
ATOM 1431 C C . LEU A 1 199 ? 14.862 -5.794 0.471 1.00 16.59 184 LEU A C 1
ATOM 1432 O O . LEU A 1 199 ? 15.101 -6.176 -0.670 1.00 17.28 184 LEU A O 1
ATOM 1437 N N . GLY A 1 200 ? 14.942 -6.585 1.538 1.00 16.68 185 GLY A N 1
ATOM 1438 C CA . GLY A 1 200 ? 15.219 -8.017 1.433 1.00 16.50 185 GLY A CA 1
ATOM 1439 C C . GLY A 1 200 ? 16.666 -8.406 1.674 1.00 16.30 185 GLY A C 1
ATOM 1440 O O . GLY A 1 200 ? 17.041 -9.556 1.430 1.00 16.87 185 GLY A O 1
ATOM 1441 N N . PHE A 1 201 ? 17.491 -7.469 2.146 1.00 15.76 186 PHE A N 1
ATOM 1442 C CA . PHE A 1 201 ? 18.886 -7.785 2.473 1.00 15.63 186 PHE A CA 1
ATOM 1443 C C . PHE A 1 201 ? 18.966 -8.768 3.632 1.00 15.61 186 PHE A C 1
ATOM 1444 O O . PHE A 1 201 ? 18.127 -8.757 4.546 1.00 15.93 186 PHE A O 1
ATOM 1452 N N . LYS A 1 202 ? 20.000 -9.600 3.598 1.00 15.94 187 LYS A N 1
ATOM 1453 C CA . LYS A 1 202 ? 20.332 -10.471 4.712 1.00 16.13 187 LYS A CA 1
ATOM 1454 C C . LYS A 1 202 ? 21.244 -9.741 5.702 1.00 15.74 187 LYS A C 1
ATOM 1455 O O . LYS A 1 202 ? 21.797 -8.678 5.394 1.00 15.38 187 LYS A O 1
ATOM 1460 N N . ARG A 1 203 ? 21.367 -10.309 6.899 1.00 15.79 188 ARG A N 1
ATOM 1461 C CA . ARG A 1 203 ? 22.249 -9.794 7.939 1.00 15.68 188 ARG A CA 1
ATOM 1462 C C . ARG A 1 203 ? 23.005 -10.974 8.536 1.00 16.24 188 ARG A C 1
ATOM 1463 O O . ARG A 1 203 ? 22.490 -12.092 8.534 1.00 16.31 188 ARG A O 1
ATOM 1471 N N . PRO A 1 204 ? 24.214 -10.731 9.063 1.00 16.55 189 PRO A N 1
ATOM 1472 C CA . PRO A 1 204 ? 24.962 -11.806 9.711 1.00 17.08 189 PRO A CA 1
ATOM 1473 C C . PRO A 1 204 ? 24.561 -12.011 11.178 1.00 17.81 189 PRO A C 1
ATOM 1474 O O . PRO A 1 204 ? 24.453 -11.044 11.932 1.00 17.59 189 PRO A O 1
ATOM 1478 N N . GLY A 1 205 ? 24.339 -13.267 11.559 1.00 18.09 190 GLY A N 1
ATOM 1479 C CA . GLY A 1 205 ? 24.211 -13.656 12.966 1.00 18.32 190 GLY A CA 1
ATOM 1480 C C . GLY A 1 205 ? 23.253 -12.821 13.798 1.00 18.28 190 GLY A C 1
ATOM 1481 O O . GLY A 1 205 ? 22.065 -12.716 13.473 1.00 18.27 190 GLY A O 1
ATOM 1482 N N . ASP A 1 206 ? 23.776 -12.209 14.860 1.00 18.57 191 ASP A N 1
ATOM 1483 C CA . ASP A 1 206 ? 22.944 -11.484 15.825 1.00 18.58 191 ASP A CA 1
ATOM 1484 C C . ASP A 1 206 ? 22.316 -10.216 15.244 1.00 17.92 191 ASP A C 1
ATOM 1485 O O . ASP A 1 206 ? 21.400 -9.655 15.829 1.00 17.49 191 ASP A O 1
ATOM 1490 N N . GLN A 1 207 ? 22.794 -9.765 14.090 1.00 17.17 192 GLN A N 1
ATOM 1491 C CA . GLN A 1 207 ? 22.181 -8.605 13.441 1.00 16.67 192 GLN A CA 1
ATOM 1492 C C . GLN A 1 207 ? 20.785 -8.898 12.872 1.00 16.78 192 GLN A C 1
ATOM 1493 O O . GLN A 1 207 ? 20.063 -7.978 12.491 1.00 16.37 192 GLN A O 1
ATOM 1499 N N . ASN A 1 208 ? 20.401 -10.174 12.857 1.00 17.41 193 ASN A N 1
ATOM 1500 C CA . ASN A 1 208 ? 19.036 -10.587 12.521 1.00 18.10 193 ASN A CA 1
ATOM 1501 C C . ASN A 1 208 ? 18.037 -10.440 13.671 1.00 18.72 193 ASN A C 1
ATOM 1502 O O . ASN A 1 208 ? 16.827 -10.529 13.450 1.00 19.05 193 ASN A O 1
ATOM 1507 N N . LYS A 1 209 ? 18.537 -10.221 14.883 1.00 19.26 194 LYS A N 1
ATOM 1508 C CA . LYS A 1 209 ? 17.674 -10.108 16.058 1.00 19.88 194 LYS A CA 1
ATOM 1509 C C . LYS A 1 209 ? 16.798 -8.866 15.994 1.00 20.26 194 LYS A C 1
ATOM 1510 O O . LYS A 1 209 ? 17.193 -7.839 15.431 1.00 20.00 194 LYS A O 1
ATOM 1515 N N . ASP A 1 210 ? 15.621 -8.964 16.607 1.00 20.59 195 ASP A N 1
ATOM 1516 C CA . ASP A 1 210 ? 14.645 -7.878 16.623 1.00 20.94 195 ASP A CA 1
ATOM 1517 C C . ASP A 1 210 ? 14.850 -6.906 17.792 1.00 20.71 195 ASP A C 1
ATOM 1518 O O . ASP A 1 210 ? 13.900 -6.251 18.226 1.00 21.78 195 ASP A O 1
ATOM 1521 N N . ASP A 1 211 ? 16.079 -6.805 18.294 1.00 20.09 196 ASP A N 1
ATOM 1522 C CA . ASP A 1 211 ? 16.421 -5.803 19.304 1.00 19.36 196 ASP A CA 1
ATOM 1523 C C . ASP A 1 211 ? 17.173 -4.640 18.643 1.00 18.51 196 ASP A C 1
ATOM 1524 O O . ASP A 1 211 ? 17.266 -4.570 17.414 1.00 17.96 196 ASP A O 1
ATOM 1529 N N . PHE A 1 212 ? 17.685 -3.717 19.448 1.00 17.62 197 PHE A N 1
ATOM 1530 C CA . PHE A 1 212 ? 18.244 -2.478 18.921 1.00 17.28 197 PHE A CA 1
ATOM 1531 C C . PHE A 1 212 ? 19.696 -2.631 18.456 1.00 16.98 197 PHE A C 1
ATOM 1532 O O . PHE A 1 212 ? 19.995 -2.443 17.279 1.00 16.32 197 PHE A O 1
ATOM 1540 N N . ALA A 1 213 ? 20.595 -2.977 19.374 1.00 16.84 198 ALA A N 1
ATOM 1541 C CA . ALA A 1 213 ? 22.016 -3.053 19.045 1.00 16.86 198 ALA A CA 1
ATOM 1542 C C . ALA A 1 213 ? 22.814 -3.802 20.095 1.00 17.22 198 ALA A C 1
ATOM 1543 O O . ALA A 1 213 ? 22.420 -3.862 21.263 1.00 17.68 198 ALA A O 1
ATOM 1545 N N . GLU A 1 214 ? 23.938 -4.371 19.669 1.00 17.10 199 GLU A N 1
ATOM 1546 C CA . GLU A 1 214 ? 24.973 -4.801 20.595 1.00 17.40 199 GLU A CA 1
ATOM 1547 C C . GLU A 1 214 ? 25.779 -3.567 20.967 1.00 17.47 199 GLU A C 1
ATOM 1548 O O . GLU A 1 214 ? 26.259 -2.846 20.096 1.00 17.22 199 GLU A O 1
ATOM 1554 N N . ARG A 1 215 ? 25.941 -3.340 22.264 1.00 18.07 200 ARG A N 1
ATOM 1555 C CA . ARG A 1 215 ? 26.528 -2.112 22.772 1.00 18.82 200 ARG A CA 1
ATOM 1556 C C . ARG A 1 215 ? 27.907 -2.353 23.356 1.00 18.70 200 ARG A C 1
ATOM 1557 O O . ARG A 1 215 ? 28.220 -3.468 23.765 1.00 18.66 200 ARG A O 1
ATOM 1565 N N . ASN A 1 216 ? 28.723 -1.302 23.374 1.00 18.47 201 ASN A N 1
ATOM 1566 C CA . ASN A 1 216 ? 30.069 -1.349 23.941 1.00 18.80 201 ASN A CA 1
ATOM 1567 C C . ASN A 1 216 ? 30.893 -2.516 23.408 1.00 18.78 201 ASN A C 1
ATOM 1568 O O . ASN A 1 216 ? 31.469 -3.306 24.162 1.00 19.13 201 ASN A O 1
ATOM 1573 N N . VAL A 1 217 ? 30.940 -2.612 22.083 1.00 18.66 202 VAL A N 1
ATOM 1574 C CA . VAL A 1 217 ? 31.669 -3.672 21.406 1.00 18.93 202 VAL A CA 1
ATOM 1575 C C . VAL A 1 217 ? 33.163 -3.440 21.613 1.00 19.26 202 VAL A C 1
ATOM 1576 O O . VAL A 1 217 ? 33.684 -2.377 21.279 1.00 18.93 202 VAL A O 1
ATOM 1580 N N . SER A 1 218 ? 33.836 -4.434 22.184 1.00 20.16 203 SER A N 1
ATOM 1581 C CA . SER A 1 218 ? 35.266 -4.355 22.448 1.00 21.17 203 SER A CA 1
ATOM 1582 C C . SER A 1 218 ? 36.066 -4.650 21.190 1.00 21.95 203 SER A C 1
ATOM 1583 O O . SER A 1 218 ? 35.526 -5.142 20.198 1.00 21.67 203 SER A O 1
ATOM 1586 N N . LYS A 1 219 ? 37.363 -4.376 21.247 1.00 23.39 204 LYS A N 1
ATOM 1587 C CA . LYS A 1 219 ? 38.268 -4.764 20.163 1.00 24.69 204 LYS A CA 1
ATOM 1588 C C . LYS A 1 219 ? 38.266 -6.279 19.951 1.00 25.28 204 LYS A C 1
ATOM 1589 O O . LYS A 1 219 ? 38.397 -6.751 18.822 1.00 25.74 204 LYS A O 1
ATOM 1595 N N . GLU A 1 220 ? 38.077 -7.031 21.034 1.00 25.96 205 GLU A N 1
ATOM 1596 C CA . GLU A 1 220 ? 37.975 -8.494 20.968 1.00 26.57 205 GLU A CA 1
ATOM 1597 C C . GLU A 1 220 ? 36.736 -8.984 20.212 1.00 26.20 205 GLU A C 1
ATOM 1598 O O . GLU A 1 220 ? 36.755 -10.075 19.639 1.00 26.98 205 GLU A O 1
ATOM 1604 N N . ARG A 1 221 ? 35.667 -8.184 20.216 1.00 25.29 206 ARG A N 1
ATOM 1605 C CA . ARG A 1 221 ? 34.417 -8.525 19.523 1.00 24.68 206 ARG A CA 1
ATOM 1606 C C . ARG A 1 221 ? 34.367 -8.001 18.076 1.00 23.58 206 ARG A C 1
ATOM 1607 O O . ARG A 1 221 ? 33.322 -8.074 17.425 1.00 23.54 206 ARG A O 1
ATOM 1615 N N . ILE A 1 222 ? 35.483 -7.474 17.571 1.00 22.65 207 ILE A N 1
ATOM 1616 C CA . ILE A 1 222 ? 35.526 -6.948 16.198 1.00 21.76 207 ILE A CA 1
ATOM 1617 C C . ILE A 1 222 ? 35.122 -8.012 15.169 1.00 21.45 207 ILE A C 1
ATOM 1618 O O . ILE A 1 222 ? 34.520 -7.687 14.149 1.00 20.66 207 ILE A O 1
ATOM 1623 N N . SER A 1 223 ? 35.416 -9.281 15.443 1.00 21.38 208 SER A N 1
ATOM 1624 C CA . SER A 1 223 ? 34.982 -10.362 14.553 1.00 21.61 208 SER A CA 1
ATOM 1625 C C . SER A 1 223 ? 33.457 -10.386 14.329 1.00 20.89 208 SER A C 1
ATOM 1626 O O . SER A 1 223 ? 32.995 -10.785 13.260 1.00 21.19 208 SER A O 1
ATOM 1629 N N . ALA A 1 224 ? 32.689 -9.935 15.324 1.00 19.87 209 ALA A N 1
ATOM 1630 C CA . ALA A 1 224 ? 31.230 -9.840 15.212 1.00 19.32 209 ALA A CA 1
ATOM 1631 C C . ALA A 1 224 ? 30.759 -8.785 14.204 1.00 18.66 209 ALA A C 1
ATOM 1632 O O . ALA A 1 224 ? 29.571 -8.736 13.862 1.00 18.55 209 ALA A O 1
ATOM 1634 N N . MET A 1 225 ? 31.683 -7.942 13.735 1.00 18.06 210 MET A N 1
ATOM 1635 C CA . MET A 1 225 ? 31.370 -6.936 12.717 1.00 17.78 210 MET A CA 1
ATOM 1636 C C . MET A 1 225 ? 31.385 -7.459 11.286 1.00 17.84 210 MET A C 1
ATOM 1637 O O . MET A 1 225 ? 31.004 -6.732 10.368 1.00 17.34 210 MET A O 1
ATOM 1642 N N . ASP A 1 226 ? 31.840 -8.688 11.069 1.00 17.69 211 ASP A N 1
ATOM 1643 C CA . ASP A 1 226 ? 32.036 -9.147 9.695 1.00 17.86 211 ASP A CA 1
ATOM 1644 C C . ASP A 1 226 ? 30.708 -9.362 8.967 1.00 17.76 211 ASP A C 1
ATOM 1645 O O . ASP A 1 226 ? 29.644 -9.529 9.574 1.00 18.10 211 ASP A O 1
ATOM 1650 N N . GLY A 1 227 ? 30.791 -9.330 7.648 1.00 17.56 212 GLY A N 1
ATOM 1651 C CA . GLY A 1 227 ? 29.656 -9.618 6.791 1.00 17.35 212 GLY A CA 1
ATOM 1652 C C . GLY A 1 227 ? 30.174 -9.666 5.377 1.00 17.14 212 GLY A C 1
ATOM 1653 O O . GLY A 1 227 ? 31.390 -9.635 5.162 1.00 17.52 212 GLY A O 1
ATOM 1654 N N . ASP A 1 228 ? 29.265 -9.762 4.415 1.00 16.45 213 ASP A N 1
ATOM 1655 C CA . ASP A 1 228 ? 29.640 -9.669 3.004 1.00 16.71 213 ASP A CA 1
ATOM 1656 C C . ASP A 1 228 ? 29.969 -8.217 2.664 1.00 16.06 213 ASP A C 1
ATOM 1657 O O . ASP A 1 228 ? 30.879 -7.944 1.884 1.00 16.24 213 ASP A O 1
ATOM 1662 N N . VAL A 1 229 ? 29.198 -7.299 3.243 1.00 15.20 214 VAL A N 1
ATOM 1663 C CA . VAL A 1 229 ? 29.434 -5.861 3.140 1.00 14.94 214 VAL A CA 1
ATOM 1664 C C . VAL A 1 229 ? 29.331 -5.285 4.545 1.00 14.63 214 VAL A C 1
ATOM 1665 O O . VAL A 1 229 ? 28.443 -5.675 5.310 1.00 15.11 214 VAL A O 1
ATOM 1669 N N . LEU A 1 230 ? 30.252 -4.386 4.880 1.00 14.32 215 LEU A N 1
ATOM 1670 C CA A LEU A 1 230 ? 30.270 -3.725 6.180 0.50 14.35 215 LEU A CA 1
ATOM 1671 C CA B LEU A 1 230 ? 30.274 -3.728 6.181 0.50 14.42 215 LEU A CA 1
ATOM 1672 C C . LEU A 1 230 ? 30.107 -2.226 5.975 1.00 14.21 215 LEU A C 1
ATOM 1673 O O . LEU A 1 230 ? 30.936 -1.589 5.328 1.00 14.59 215 LEU A O 1
ATOM 1682 N N . PHE A 1 231 ? 29.028 -1.674 6.514 1.00 13.85 216 PHE A N 1
ATOM 1683 C CA . PHE A 1 231 ? 28.802 -0.234 6.484 1.00 13.51 216 PHE A CA 1
ATOM 1684 C C . PHE A 1 231 ? 28.987 0.284 7.899 1.00 13.68 216 PHE A C 1
ATOM 1685 O O . PHE A 1 231 ? 28.294 -0.156 8.814 1.00 13.30 216 PHE A O 1
ATOM 1693 N N . TYR A 1 232 ? 29.920 1.207 8.083 1.00 13.90 217 TYR A N 1
ATOM 1694 C CA . TYR A 1 232 ? 30.102 1.830 9.384 1.00 14.37 217 TYR A CA 1
ATOM 1695 C C . TYR A 1 232 ? 29.822 3.323 9.308 1.00 14.55 217 TYR A C 1
ATOM 1696 O O . TYR A 1 232 ? 30.019 3.960 8.274 1.00 14.37 217 TYR A O 1
ATOM 1705 N N . PHE A 1 233 ? 29.316 3.869 10.407 1.00 14.82 218 PHE A N 1
ATOM 1706 C CA . PHE A 1 233 ? 28.996 5.285 10.477 1.00 14.98 218 PHE A CA 1
ATOM 1707 C C . PHE A 1 233 ? 29.371 5.811 11.849 1.00 15.19 218 PHE A C 1
ATOM 1708 O O . PHE A 1 233 ? 29.526 5.044 12.797 1.00 14.64 218 PHE A O 1
ATOM 1716 N N . THR A 1 234 ? 29.542 7.121 11.941 1.00 15.67 219 THR A N 1
ATOM 1717 C CA . THR A 1 234 ? 30.163 7.719 13.105 1.00 16.51 219 THR A CA 1
ATOM 1718 C C . THR A 1 234 ? 29.393 8.935 13.555 1.00 16.85 219 THR A C 1
ATOM 1719 O O . THR A 1 234 ? 29.008 9.773 12.736 1.00 16.63 219 THR A O 1
ATOM 1723 N N . PHE A 1 235 ? 29.157 9.006 14.863 1.00 18.08 220 PHE A N 1
ATOM 1724 C CA . PHE A 1 235 ? 28.477 10.129 15.469 1.00 19.14 220 PHE A CA 1
ATOM 1725 C C . PHE A 1 235 ? 29.455 10.860 16.374 1.00 20.51 220 PHE A C 1
ATOM 1726 O O . PHE A 1 235 ? 30.079 10.251 17.237 1.00 20.09 220 PHE A O 1
ATOM 1734 N N . ASP A 1 236 ? 29.577 12.166 16.161 1.00 22.62 221 ASP A N 1
ATOM 1735 C CA . ASP A 1 236 ? 30.378 13.029 17.014 1.00 24.31 221 ASP A CA 1
ATOM 1736 C C . ASP A 1 236 ? 29.448 14.030 17.689 1.00 25.87 221 ASP A C 1
ATOM 1737 O O . ASP A 1 236 ? 28.664 14.708 17.019 1.00 25.95 221 ASP A O 1
ATOM 1742 N N . LYS A 1 237 ? 29.541 14.098 19.015 1.00 27.71 222 LYS A N 1
ATOM 1743 C CA . LYS A 1 237 ? 28.752 15.029 19.821 1.00 29.35 222 LYS A CA 1
ATOM 1744 C C . LYS A 1 237 ? 29.160 16.473 19.544 1.00 30.39 222 LYS A C 1
ATOM 1745 O O . LYS A 1 237 ? 28.312 17.315 19.247 1.00 31.09 222 LYS A O 1
ATOM 1749 N N . GLY A 1 238 ? 30.458 16.752 19.632 1.00 31.44 223 GLY A N 1
ATOM 1750 C CA . GLY A 1 238 ? 30.971 18.098 19.363 1.00 32.16 223 GLY A CA 1
ATOM 1751 C C . GLY A 1 238 ? 32.377 18.125 18.798 1.00 32.68 223 GLY A C 1
ATOM 1752 O O . GLY A 1 238 ? 32.844 17.145 18.205 1.00 33.28 223 GLY A O 1
ATOM 1753 N N . ASN A 1 239 ? 33.053 19.256 18.998 1.00 33.08 224 ASN A N 1
ATOM 1754 C CA . ASN A 1 239 ? 34.408 19.478 18.485 1.00 33.01 224 ASN A CA 1
ATOM 1755 C C . ASN A 1 239 ? 35.472 18.509 19.018 1.00 32.88 224 ASN A C 1
ATOM 1756 O O . ASN A 1 239 ? 36.578 18.445 18.474 1.00 33.30 224 ASN A O 1
ATOM 1758 N N . GLU A 1 240 ? 35.143 17.764 20.076 1.00 32.46 225 GLU A N 1
ATOM 1759 C CA . GLU A 1 240 ? 36.031 16.726 20.610 1.00 31.91 225 GLU A CA 1
ATOM 1760 C C . GLU A 1 240 ? 36.215 15.553 19.636 1.00 31.20 225 GLU A C 1
ATOM 1761 O O . GLU A 1 240 ? 37.257 14.889 19.650 1.00 31.61 225 GLU A O 1
ATOM 1763 N N . LYS A 1 241 ? 35.204 15.312 18.801 1.00 30.01 226 LYS A N 1
ATOM 1764 C CA . LYS A 1 241 ? 35.226 14.244 17.797 1.00 29.07 226 LYS A CA 1
ATOM 1765 C C . LYS A 1 241 ? 35.605 12.885 18.396 1.00 27.79 226 LYS A C 1
ATOM 1766 O O . LYS A 1 241 ? 36.453 12.167 17.860 1.00 27.48 226 LYS A O 1
ATOM 1770 N N . LYS A 1 242 ? 34.955 12.543 19.505 1.00 26.54 227 LYS A N 1
ATOM 1771 C CA . LYS A 1 242 ? 35.256 11.310 20.231 1.00 25.53 227 LYS A CA 1
ATOM 1772 C C . LYS A 1 242 ? 34.776 10.062 19.483 1.00 24.40 227 LYS A C 1
ATOM 1773 O O . LYS A 1 242 ? 35.361 8.988 19.631 1.00 24.08 227 LYS A O 1
ATOM 1777 N N . GLY A 1 243 ? 33.710 10.199 18.696 1.00 23.17 228 GLY A N 1
ATOM 1778 C CA . GLY A 1 243 ? 33.261 9.113 17.823 1.00 22.38 228 GLY A CA 1
ATOM 1779 C C . GLY A 1 243 ? 34.289 8.791 16.753 1.00 21.87 228 GLY A C 1
ATOM 1780 O O . GLY A 1 243 ? 34.607 7.620 16.513 1.00 20.71 228 GLY A O 1
ATOM 1781 N N . SER A 1 244 ? 34.814 9.834 16.110 1.00 21.50 229 SER A N 1
ATOM 1782 C CA . SER A 1 244 ? 35.821 9.675 15.062 1.00 21.80 229 SER A CA 1
ATOM 1783 C C . SER A 1 244 ? 37.122 9.105 15.621 1.00 21.60 229 SER A C 1
ATOM 1784 O O . SER A 1 244 ? 37.820 8.359 14.942 1.00 21.50 229 SER A O 1
ATOM 1787 N N . GLU A 1 245 ? 37.441 9.473 16.859 1.00 21.95 230 GLU A N 1
ATOM 1788 C CA . GLU A 1 245 ? 38.614 8.937 17.549 1.00 21.82 230 GLU A CA 1
ATOM 1789 C C . GLU A 1 245 ? 38.505 7.422 17.705 1.00 21.57 230 GLU A C 1
ATOM 1790 O O . GLU A 1 245 ? 39.473 6.692 17.488 1.00 21.76 230 GLU A O 1
ATOM 1793 N N . LEU A 1 246 ? 37.315 6.959 18.075 1.00 21.23 231 LEU A N 1
ATOM 1794 C CA . LEU A 1 246 ? 37.060 5.539 18.278 1.00 20.92 231 LEU A CA 1
ATOM 1795 C C . LEU A 1 246 ? 37.071 4.777 16.946 1.00 20.09 231 LEU A C 1
ATOM 1796 O O . LEU A 1 246 ? 37.637 3.690 16.850 1.00 19.41 231 LEU A O 1
ATOM 1801 N N . GLU A 1 247 ? 36.459 5.365 15.920 1.00 19.52 232 GLU A N 1
ATOM 1802 C CA . GLU A 1 247 ? 36.521 4.829 14.556 1.00 19.50 232 GLU A CA 1
ATOM 1803 C C . GLU A 1 247 ? 37.965 4.592 14.121 1.00 19.60 232 GLU A C 1
ATOM 1804 O O . GLU A 1 247 ? 38.305 3.519 13.634 1.00 19.20 232 GLU A O 1
ATOM 1810 N N . LYS A 1 248 ? 38.810 5.602 14.296 1.00 20.11 233 LYS A N 1
ATOM 1811 C CA . LYS A 1 248 ? 40.212 5.506 13.888 1.00 20.74 233 LYS A CA 1
ATOM 1812 C C . LYS A 1 248 ? 40.916 4.360 14.607 1.00 20.48 233 LYS A C 1
ATOM 1813 O O . LYS A 1 248 ? 41.663 3.598 13.995 1.00 20.88 233 LYS A O 1
ATOM 1819 N N . GLU A 1 249 ? 40.662 4.237 15.906 1.00 20.37 234 GLU A N 1
ATOM 1820 C CA . GLU A 1 249 ? 41.275 3.182 16.706 1.00 20.29 234 GLU A CA 1
ATOM 1821 C C . GLU A 1 249 ? 40.861 1.799 16.204 1.00 20.00 234 GLU A C 1
ATOM 1822 O O . GLU A 1 249 ? 41.696 0.907 16.055 1.00 20.24 234 GLU A O 1
ATOM 1825 N N . TYR A 1 250 ? 39.572 1.629 15.928 1.00 19.53 235 TYR A N 1
ATOM 1826 C CA . TYR A 1 250 ? 39.050 0.325 15.534 1.00 19.43 235 TYR A CA 1
ATOM 1827 C C . TYR A 1 250 ? 39.386 -0.062 14.102 1.00 19.81 235 TYR A C 1
ATOM 1828 O O . TYR A 1 250 ? 39.805 -1.190 13.862 1.00 19.60 235 TYR A O 1
ATOM 1837 N N . ILE A 1 251 ? 39.220 0.854 13.148 1.00 20.28 236 ILE A N 1
ATOM 1838 C CA . ILE A 1 251 ? 39.399 0.475 11.736 1.00 21.13 236 ILE A CA 1
ATOM 1839 C C . ILE A 1 251 ? 40.868 0.255 11.355 1.00 21.98 236 ILE A C 1
ATOM 1840 O O . ILE A 1 251 ? 41.157 -0.353 10.324 1.00 22.47 236 ILE A O 1
ATOM 1845 N N . ASN A 1 252 ? 41.779 0.748 12.191 1.00 22.79 237 ASN A N 1
ATOM 1846 C CA . ASN A 1 252 ? 43.211 0.517 12.010 1.00 23.60 237 ASN A CA 1
ATOM 1847 C C . ASN A 1 252 ? 43.748 -0.631 12.873 1.00 23.92 237 ASN A C 1
ATOM 1848 O O . ASN A 1 252 ? 44.942 -0.934 12.829 1.00 24.48 237 ASN A O 1
ATOM 1853 N N . ASP A 1 253 ? 42.867 -1.281 13.635 1.00 24.02 238 ASP A N 1
ATOM 1854 C CA . ASP A 1 253 ? 43.248 -2.448 14.431 1.00 24.17 238 ASP A CA 1
ATOM 1855 C C . ASP A 1 253 ? 43.436 -3.644 13.497 1.00 24.07 238 ASP A C 1
ATOM 1856 O O . ASP A 1 253 ? 42.660 -3.815 12.555 1.00 23.58 238 ASP A O 1
ATOM 1861 N N . PRO A 1 254 ? 44.471 -4.474 13.745 1.00 24.12 239 PRO A N 1
ATOM 1862 C CA . PRO A 1 254 ? 44.680 -5.645 12.883 1.00 24.05 239 PRO A CA 1
ATOM 1863 C C . PRO A 1 254 ? 43.468 -6.576 12.768 1.00 23.52 239 PRO A C 1
ATOM 1864 O O . PRO A 1 254 ? 43.271 -7.188 11.724 1.00 23.72 239 PRO A O 1
ATOM 1868 N N . LEU A 1 255 ? 42.669 -6.679 13.827 1.00 23.01 240 LEU A N 1
ATOM 1869 C CA . LEU A 1 255 ? 41.473 -7.523 13.814 1.00 22.60 240 LEU A CA 1
ATOM 1870 C C . LEU A 1 255 ? 40.441 -7.014 12.801 1.00 21.72 240 LEU A C 1
ATOM 1871 O O . LEU A 1 255 ? 39.754 -7.803 12.155 1.00 21.46 240 LEU A O 1
ATOM 1876 N N . PHE A 1 256 ? 40.340 -5.696 12.671 1.00 20.94 241 PHE A N 1
ATOM 1877 C CA . PHE A 1 256 ? 39.424 -5.088 11.709 1.00 20.20 241 PHE A CA 1
ATOM 1878 C C . PHE A 1 256 ? 39.969 -5.265 10.292 1.00 20.05 241 PHE A C 1
ATOM 1879 O O . PHE A 1 256 ? 39.232 -5.616 9.369 1.00 19.18 241 PHE A O 1
ATOM 1887 N N . LYS A 1 257 ? 41.268 -5.039 10.131 1.00 20.09 242 LYS A N 1
ATOM 1888 C CA . LYS A 1 257 ? 41.901 -5.208 8.830 1.00 20.55 242 LYS A CA 1
ATOM 1889 C C . LYS A 1 257 ? 41.837 -6.652 8.326 1.00 20.46 242 LYS A C 1
ATOM 1890 O O . LYS A 1 257 ? 41.908 -6.881 7.121 1.00 20.64 242 LYS A O 1
ATOM 1895 N N . ASN A 1 258 ? 41.691 -7.619 9.235 1.00 20.18 243 ASN A N 1
ATOM 1896 C CA . ASN A 1 258 ? 41.569 -9.027 8.845 1.00 20.32 243 ASN A CA 1
ATOM 1897 C C . ASN A 1 258 ? 40.126 -9.526 8.673 1.00 19.28 243 ASN A C 1
ATOM 1898 O O . ASN A 1 258 ? 39.910 -10.714 8.430 1.00 19.34 243 ASN A O 1
ATOM 1903 N N . LEU A 1 259 ? 39.143 -8.631 8.781 1.00 18.47 244 LEU A N 1
ATOM 1904 C CA . LEU A 1 259 ? 37.757 -8.990 8.487 1.00 17.87 244 LEU A CA 1
ATOM 1905 C C . LEU A 1 259 ? 37.616 -9.332 7.005 1.00 17.20 244 LEU A C 1
ATOM 1906 O O . LEU A 1 259 ? 38.240 -8.699 6.155 1.00 16.83 244 LEU A O 1
ATOM 1911 N N . ASN A 1 260 ? 36.808 -10.336 6.694 1.00 16.83 245 ASN A N 1
ATOM 1912 C CA . ASN A 1 260 ? 36.564 -10.698 5.300 1.00 16.42 245 ASN A CA 1
ATOM 1913 C C . ASN A 1 260 ? 35.991 -9.534 4.487 1.00 16.16 245 ASN A C 1
ATOM 1914 O O . ASN A 1 260 ? 36.412 -9.302 3.358 1.00 15.95 245 ASN A O 1
ATOM 1919 N N . ALA A 1 261 ? 35.059 -8.783 5.064 1.00 15.79 246 ALA A N 1
ATOM 1920 C CA . ALA A 1 261 ? 34.495 -7.637 4.356 1.00 15.68 246 ALA A CA 1
ATOM 1921 C C . ALA A 1 261 ? 35.583 -6.631 3.984 1.00 15.60 246 ALA A C 1
ATOM 1922 O O . ALA A 1 261 ? 35.578 -6.082 2.875 1.00 15.96 246 ALA A O 1
ATOM 1924 N N . VAL A 1 262 ? 36.518 -6.400 4.905 1.00 15.61 247 VAL A N 1
ATOM 1925 C CA . VAL A 1 262 ? 37.591 -5.433 4.694 1.00 15.82 247 VAL A CA 1
ATOM 1926 C C . VAL A 1 262 ? 38.596 -5.923 3.641 1.00 15.75 247 VAL A C 1
ATOM 1927 O O . VAL A 1 262 ? 38.965 -5.174 2.732 1.00 15.97 247 VAL A O 1
ATOM 1931 N N . LYS A 1 263 ? 39.012 -7.183 3.747 1.00 15.86 248 LYS A N 1
ATOM 1932 C CA . LYS A 1 263 ? 39.923 -7.766 2.753 1.00 15.78 248 LYS A CA 1
ATOM 1933 C C . LYS A 1 263 ? 39.313 -7.821 1.352 1.00 15.80 248 LYS A C 1
ATOM 1934 O O . LYS A 1 263 ? 40.036 -7.749 0.356 1.00 15.80 248 LYS A O 1
ATOM 1940 N N . ASN A 1 264 ? 37.987 -7.923 1.278 1.00 15.69 249 ASN A N 1
ATOM 1941 C CA . ASN A 1 264 ? 37.268 -7.882 0.001 1.00 15.75 249 ASN A CA 1
ATOM 1942 C C . ASN A 1 264 ? 37.053 -6.462 -0.540 1.00 15.66 249 ASN A C 1
ATOM 1943 O O . ASN A 1 264 ? 36.521 -6.293 -1.632 1.00 15.40 249 ASN A O 1
ATOM 1948 N N . GLY A 1 265 ? 37.456 -5.447 0.222 1.00 15.67 250 GLY A N 1
ATOM 1949 C CA . GLY A 1 265 ? 37.263 -4.064 -0.188 1.00 16.09 250 GLY A CA 1
ATOM 1950 C C . GLY A 1 265 ? 35.817 -3.627 -0.101 1.00 16.09 250 GLY A C 1
ATOM 1951 O O . GLY A 1 265 ? 35.397 -2.714 -0.815 1.00 17.05 250 GLY A O 1
ATOM 1952 N N . LYS A 1 266 ? 35.048 -4.283 0.770 1.00 16.17 251 LYS A N 1
ATOM 1953 C CA . LYS A 1 266 ? 33.613 -4.026 0.884 1.00 16.06 251 LYS A CA 1
ATOM 1954 C C . LYS A 1 266 ? 33.239 -3.515 2.276 1.00 15.66 251 LYS A C 1
ATOM 1955 O O . LYS A 1 266 ? 32.155 -3.795 2.790 1.00 15.47 251 LYS A O 1
ATOM 1961 N N . ALA A 1 267 ? 34.154 -2.761 2.875 1.00 15.43 252 ALA A N 1
ATOM 1962 C CA . ALA A 1 267 ? 33.879 -2.017 4.095 1.00 15.38 252 ALA A CA 1
ATOM 1963 C C . ALA A 1 267 ? 33.884 -0.537 3.725 1.00 15.39 252 ALA A C 1
ATOM 1964 O O . ALA A 1 267 ? 34.857 -0.033 3.160 1.00 16.30 252 ALA A O 1
ATOM 1966 N N . TYR A 1 268 ? 32.792 0.154 4.036 1.00 14.81 253 TYR A N 1
ATOM 1967 C CA . TYR A 1 268 ? 32.605 1.533 3.607 1.00 14.81 253 TYR A CA 1
ATOM 1968 C C . TYR A 1 268 ? 32.072 2.392 4.738 1.00 14.71 253 TYR A C 1
ATOM 1969 O O . TYR A 1 268 ? 31.199 1.959 5.498 1.00 14.73 253 TYR A O 1
ATOM 1978 N N . LYS A 1 269 ? 32.566 3.619 4.840 1.00 14.99 254 LYS A N 1
ATOM 1979 C CA . LYS A 1 269 ? 31.962 4.584 5.744 1.00 14.77 254 LYS A CA 1
ATOM 1980 C C . LYS A 1 269 ? 30.732 5.194 5.082 1.00 14.59 254 LYS A C 1
ATOM 1981 O O . LYS A 1 269 ? 30.809 5.674 3.949 1.00 15.19 254 LYS A O 1
ATOM 1987 N N . VAL A 1 270 ? 29.607 5.180 5.794 1.00 14.28 255 VAL A N 1
ATOM 1988 C CA . VAL A 1 270 ? 28.361 5.770 5.300 1.00 14.44 255 VAL A CA 1
ATOM 1989 C C . VAL A 1 270 ? 27.931 6.932 6.193 1.00 14.39 255 VAL A C 1
ATOM 1990 O O . VAL A 1 270 ? 28.460 7.110 7.292 1.00 14.45 255 VAL A O 1
ATOM 1994 N N . ASP A 1 271 ? 26.993 7.737 5.697 1.00 14.77 256 ASP A N 1
ATOM 1995 C CA . ASP A 1 271 ? 26.566 8.949 6.389 1.00 15.53 256 ASP A CA 1
ATOM 1996 C C . ASP A 1 271 ? 25.623 8.625 7.548 1.00 15.37 256 ASP A C 1
ATOM 1997 O O . ASP A 1 271 ? 24.511 8.144 7.340 1.00 15.23 256 ASP A O 1
ATOM 2002 N N . ASP A 1 272 ? 26.083 8.910 8.761 1.00 15.28 257 ASP A N 1
ATOM 2003 C CA . ASP A 1 272 ? 25.294 8.757 9.988 1.00 15.46 257 ASP A CA 1
ATOM 2004 C C . ASP A 1 272 ? 23.903 9.388 9.895 1.00 15.24 257 ASP A C 1
ATOM 2005 O O . ASP A 1 272 ? 22.937 8.819 10.390 1.00 15.15 257 ASP A O 1
ATOM 2010 N N . VAL A 1 273 ? 23.804 10.550 9.257 1.00 15.08 258 VAL A N 1
ATOM 2011 C CA . VAL A 1 273 ? 22.544 11.288 9.213 1.00 15.12 258 VAL A CA 1
ATOM 2012 C C . VAL A 1 273 ? 21.469 10.512 8.461 1.00 15.15 258 VAL A C 1
ATOM 2013 O O . VAL A 1 273 ? 20.378 10.303 8.988 1.00 15.11 258 VAL A O 1
ATOM 2017 N N . ILE A 1 274 ? 21.764 10.073 7.240 1.00 15.33 259 ILE A N 1
ATOM 2018 C CA . ILE A 1 274 ? 20.729 9.397 6.451 1.00 15.77 259 ILE A CA 1
ATOM 2019 C C . ILE A 1 274 ? 20.602 7.906 6.784 1.00 15.16 259 ILE A C 1
ATOM 2020 O O . ILE A 1 274 ? 19.544 7.322 6.575 1.00 14.89 259 ILE A O 1
ATOM 2025 N N . TRP A 1 275 ? 21.655 7.290 7.316 1.00 14.63 260 TRP A N 1
ATOM 2026 C CA . TRP A 1 275 ? 21.578 5.864 7.666 1.00 14.77 260 TRP A CA 1
ATOM 2027 C C . TRP A 1 275 ? 20.987 5.593 9.049 1.00 14.60 260 TRP A C 1
ATOM 2028 O O . TRP A 1 275 ? 20.698 4.444 9.374 1.00 14.45 260 TRP A O 1
ATOM 2039 N N . ASN A 1 276 ? 20.803 6.634 9.860 1.00 14.40 261 ASN A N 1
ATOM 2040 C CA . ASN A 1 276 ? 20.318 6.433 11.225 1.00 14.44 261 ASN A CA 1
ATOM 2041 C C . ASN A 1 276 ? 19.638 7.609 11.910 1.00 14.70 261 ASN A C 1
ATOM 2042 O O . ASN A 1 276 ? 18.530 7.484 12.425 1.00 15.14 261 ASN A O 1
ATOM 2047 N N . THR A 1 277 ? 20.324 8.740 11.942 1.00 14.86 262 THR A N 1
ATOM 2048 C CA . THR A 1 277 ? 20.059 9.756 12.954 1.00 15.12 262 THR A CA 1
ATOM 2049 C C . THR A 1 277 ? 18.900 10.704 12.646 1.00 15.16 262 THR A C 1
ATOM 2050 O O . THR A 1 277 ? 18.163 11.095 13.558 1.00 15.58 262 THR A O 1
ATOM 2054 N N . ALA A 1 278 ? 18.720 11.063 11.382 1.00 14.94 263 ALA A N 1
ATOM 2055 C CA . ALA A 1 278 ? 17.571 11.882 10.989 1.00 14.96 263 ALA A CA 1
ATOM 2056 C C . ALA A 1 278 ? 16.277 11.105 11.227 1.00 15.06 263 ALA A C 1
ATOM 2057 O O . ALA A 1 278 ? 15.348 11.606 11.867 1.00 15.99 263 ALA A O 1
ATOM 2059 N N . GLY A 1 279 ? 16.233 9.884 10.706 1.00 14.80 264 GLY A N 1
ATOM 2060 C CA . GLY A 1 279 ? 15.251 8.879 11.112 1.00 14.34 264 GLY A CA 1
ATOM 2061 C C . GLY A 1 279 ? 13.843 8.974 10.560 1.00 14.19 264 GLY A C 1
ATOM 2062 O O . GLY A 1 279 ? 12.985 8.178 10.942 1.00 14.43 264 GLY A O 1
ATOM 2063 N N . GLY A 1 280 ? 13.598 9.917 9.656 1.00 14.03 265 GLY A N 1
ATOM 2064 C CA . GLY A 1 280 ? 12.261 10.147 9.130 1.00 13.96 265 GLY A CA 1
ATOM 2065 C C . GLY A 1 280 ? 12.091 9.730 7.683 1.00 13.84 265 GLY A C 1
ATOM 2066 O O . GLY A 1 280 ? 12.996 9.168 7.061 1.00 13.85 265 GLY A O 1
ATOM 2067 N N . VAL A 1 281 ? 10.921 10.041 7.146 1.00 13.78 266 VAL A N 1
ATOM 2068 C CA . VAL A 1 281 ? 10.542 9.606 5.811 1.00 14.19 266 VAL A CA 1
ATOM 2069 C C . VAL A 1 281 ? 11.406 10.224 4.711 1.00 13.98 266 VAL A C 1
ATOM 2070 O O . VAL A 1 281 ? 11.636 9.585 3.690 1.00 13.98 266 VAL A O 1
ATOM 2074 N N . ILE A 1 282 ? 11.891 11.449 4.914 1.00 13.56 267 ILE A N 1
ATOM 2075 C CA . ILE A 1 282 ? 12.773 12.079 3.925 1.00 13.67 267 ILE A CA 1
ATOM 2076 C C . ILE A 1 282 ? 14.105 11.335 3.900 1.00 13.43 267 ILE A C 1
ATOM 2077 O O . ILE A 1 282 ? 14.600 10.970 2.834 1.00 13.60 267 ILE A O 1
ATOM 2082 N N . ALA A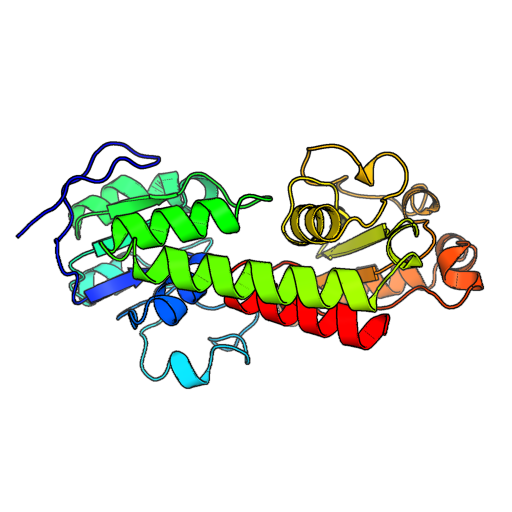 1 283 ? 14.662 11.084 5.082 1.00 13.07 268 ALA A N 1
ATOM 2083 C CA . ALA A 1 283 ? 15.885 10.296 5.216 1.00 13.43 268 ALA A CA 1
ATOM 2084 C C . ALA A 1 283 ? 15.709 8.881 4.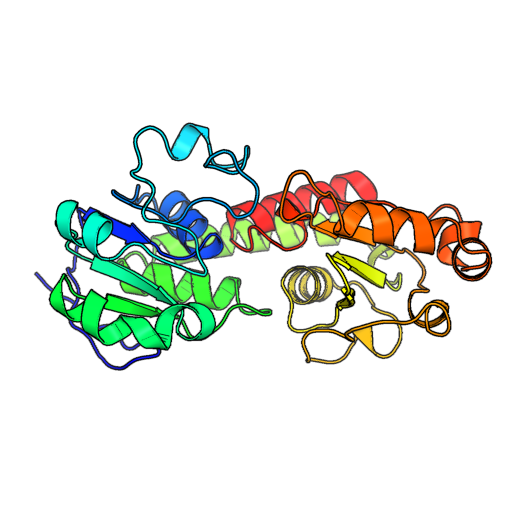660 1.00 13.36 268 ALA A C 1
ATOM 2085 O O . ALA A 1 283 ? 16.624 8.344 4.039 1.00 13.54 268 ALA A O 1
ATOM 2087 N N . ALA A 1 284 ? 14.540 8.277 4.868 1.00 13.32 269 ALA A N 1
ATOM 2088 C CA .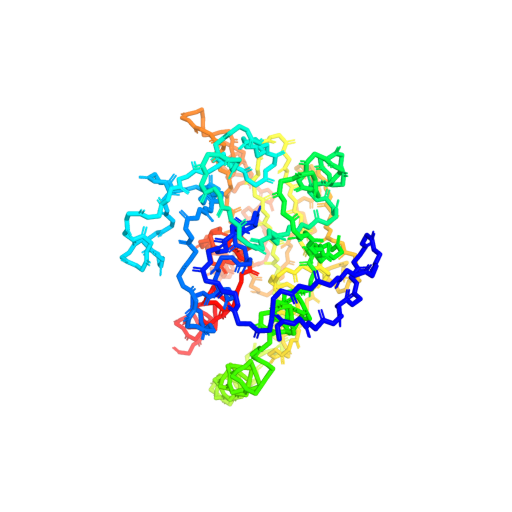 ALA A 1 284 ? 14.297 6.919 4.358 1.00 13.28 269 ALA A CA 1
ATOM 2089 C C . ALA A 1 284 ? 14.429 6.886 2.839 1.00 13.58 269 ALA A C 1
ATOM 2090 O O . ALA A 1 284 ? 15.044 5.976 2.278 1.00 13.98 269 ALA A O 1
ATOM 2092 N N . ASN A 1 285 ? 13.880 7.901 2.181 1.00 13.44 270 ASN A N 1
ATOM 2093 C CA . ASN A 1 285 ? 14.018 8.027 0.740 1.00 13.67 270 ASN A CA 1
ATOM 2094 C C . ASN A 1 285 ? 15.466 8.276 0.310 1.00 13.70 270 ASN A C 1
ATOM 2095 O O . ASN A 1 285 ? 15.920 7.724 -0.694 1.00 13.68 270 ASN A O 1
ATOM 2100 N N . LEU A 1 286 ? 16.195 9.081 1.079 1.00 13.62 271 LEU A N 1
ATOM 2101 C CA . LEU A 1 286 ? 17.609 9.333 0.792 1.00 13.65 271 LEU A CA 1
ATOM 2102 C C . LEU A 1 286 ? 18.457 8.081 1.018 1.00 13.40 271 LEU A C 1
ATOM 2103 O O . LEU A 1 286 ? 19.452 7.869 0.321 1.00 13.97 271 LEU A O 1
ATOM 2108 N N . LEU A 1 287 ? 18.065 7.257 1.987 1.00 13.36 272 LEU A N 1
ATOM 2109 C CA . LEU A 1 287 ? 18.756 5.987 2.221 1.00 13.32 272 LEU A CA 1
ATOM 2110 C C . LEU A 1 287 ? 18.552 5.030 1.037 1.00 13.48 272 LEU A C 1
ATOM 2111 O O . LEU A 1 287 ? 19.503 4.387 0.592 1.00 13.49 272 LEU A O 1
ATOM 2116 N N . LEU A 1 288 ? 17.329 4.948 0.511 1.00 13.77 273 LEU A N 1
ATOM 2117 C CA . LEU A 1 288 ? 17.086 4.157 -0.700 1.00 14.23 273 LEU A CA 1
ATOM 2118 C C . LEU A 1 288 ? 18.026 4.621 -1.809 1.00 14.15 273 LEU A C 1
ATOM 2119 O O . LEU A 1 288 ? 1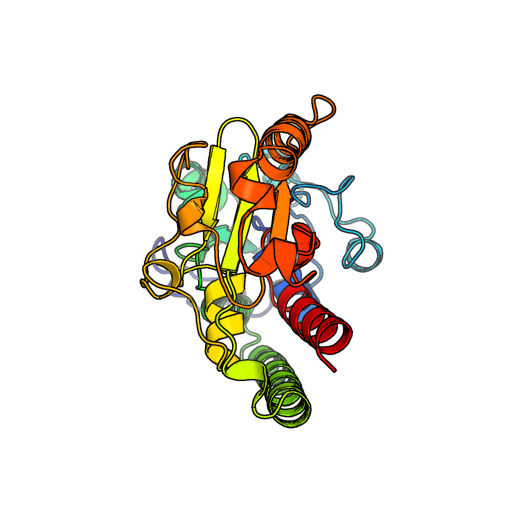8.682 3.803 -2.462 1.00 14.02 273 LEU A O 1
ATOM 2124 N N . ASP A 1 289 ? 18.105 5.937 -2.001 1.00 14.19 274 ASP A N 1
ATOM 2125 C CA . ASP A 1 289 ? 18.984 6.524 -3.018 1.00 14.79 274 ASP A CA 1
ATOM 2126 C C . ASP A 1 289 ? 20.459 6.171 -2.797 1.00 14.70 274 ASP A C 1
ATOM 2127 O O . ASP A 1 289 ? 21.197 5.943 -3.757 1.00 14.68 274 ASP A O 1
ATOM 2132 N N . ASP A 1 290 ? 20.891 6.150 -1.537 1.00 14.20 275 ASP A N 1
ATOM 2133 C CA . ASP A 1 290 ? 22.288 5.861 -1.236 1.00 14.21 275 ASP A CA 1
ATOM 2134 C C . ASP A 1 290 ? 22.595 4.393 -1.490 1.00 14.46 275 ASP A C 1
ATOM 2135 O O . ASP A 1 290 ? 23.650 4.061 -2.012 1.00 14.31 275 ASP A O 1
ATOM 2140 N N . ILE A 1 291 ? 21.661 3.518 -1.131 1.00 14.44 276 ILE A N 1
ATOM 2141 C CA . ILE A 1 291 ? 21.809 2.092 -1.405 1.00 14.93 276 ILE A CA 1
ATOM 2142 C C . ILE A 1 291 ? 21.868 1.843 -2.918 1.00 15.16 276 ILE A C 1
ATOM 2143 O O . ILE A 1 291 ? 22.694 1.065 -3.392 1.00 15.28 276 ILE A O 1
ATOM 2148 N N . GLU A 1 292 ? 21.020 2.532 -3.676 1.00 15.66 277 GLU A N 1
ATOM 2149 C CA . GLU A 1 292 ? 21.054 2.419 -5.129 1.00 16.53 277 GLU A CA 1
ATOM 2150 C C . GLU A 1 292 ? 22.411 2.871 -5.669 1.00 16.97 277 GLU A C 1
ATOM 2151 O O . GLU A 1 292 ? 23.000 2.202 -6.513 1.00 17.06 277 GLU A O 1
ATOM 2157 N N . LYS A 1 293 ? 22.912 3.992 -5.162 1.00 17.52 278 LYS A N 1
ATOM 2158 C CA . LYS A 1 293 ? 24.214 4.515 -5.574 1.00 18.42 278 LYS A CA 1
ATOM 2159 C C . LYS A 1 293 ? 25.346 3.520 -5.304 1.00 18.44 278 LYS A C 1
ATOM 2160 O O . LYS A 1 293 ? 26.248 3.339 -6.131 1.00 18.95 278 LYS A O 1
ATOM 2166 N N . ARG A 1 294 ? 25.287 2.868 -4.151 1.00 18.13 279 ARG A N 1
ATOM 2167 C CA . ARG A 1 294 ? 26.369 1.999 -3.706 1.00 18.24 279 ARG A CA 1
ATOM 2168 C C . ARG A 1 294 ? 26.345 0.607 -4.334 1.00 18.63 279 ARG A C 1
ATOM 2169 O O . ARG A 1 294 ? 27.394 -0.025 -4.464 1.00 19.20 279 ARG A O 1
ATOM 2177 N N . PHE A 1 295 ? 25.161 0.123 -4.703 1.00 18.73 280 PHE A N 1
ATOM 2178 C CA . PHE A 1 295 ? 25.012 -1.250 -5.201 1.00 18.97 280 PHE A CA 1
ATOM 2179 C C . PHE A 1 295 ? 24.738 -1.356 -6.703 1.00 19.87 280 PHE A C 1
ATOM 2180 O O . PHE A 1 295 ? 25.156 -2.326 -7.330 1.00 20.15 280 PHE A O 1
ATOM 2188 N N . VAL A 1 296 ? 24.032 -0.384 -7.272 1.00 20.51 281 VAL A N 1
ATOM 2189 C CA . VAL A 1 296 ? 23.590 -0.477 -8.667 1.00 21.23 281 VAL A CA 1
ATOM 2190 C C . VAL A 1 296 ? 24.550 0.283 -9.584 1.00 21.90 281 VAL A C 1
ATOM 2191 O O . VAL A 1 296 ? 24.794 1.480 -9.399 1.00 22.52 281 VAL A O 1
#

B-factor: mean 21.15, std 7.28, range [12.36, 56.47]

Radius of gyration: 19.59 Å; Cα contacts (8 Å, |Δi|>4): 580; chains: 1; bounding box: 58×45×41 Å

Secondary structure (DSSP, 8-state):
-EEEEEETTEEEEEESS-SSEEE-SHHHHHHHHHTT---SEEEEPTTSSSS-TTTTGGGTTPEEEEETTEE-HHHHHHT--SEEEEEHHHHGGGHHHHHTTS-EEEE---TT-HHHHHHHHHHHTT-HHHHHHHHHHHHHHHHHHHHHHGGGGGSBEEEEEEETTEEEEE-SSSHHHHHHHHHT-B--GGGGSSSSEE-S--GGGGGGG-SSEEEEEE---STT-HHHHHHHHHHTSHHHHTSHHHHTT-EEE--HIIIIIS-SHHHHHHHHHHHHHHH-

Foldseek 3Di:
DWDWAQADVGIWTADLAWDAEEEQALQLCVLCVLLVHQHLEYAAAQPDPGHDPLCVVVNPNRHHQHHNQDGNLVVVLVSQGQEYEHACVRCVPCVVSNVVRYTYHHHYDAFQCQLVVSCSSCVNNNNNVSSVVLVVVLVVLLVVLLVVQPCVLAWAEWEWEFEQQKIKTFAQRANLNVSSVSSNHHHPDRSPDNDGIDMRQDLVNLQVRAILAGEYEFDYNDPVRRSVVVVVVNCPDVSNCPGPNNVVVRYYYDYCCLNHRSRHSSSSSVVSVVCSVVRD

Nearest PDB structures (foldseek):
  3tny-assembly1_A  TM=1.004E+00  e=2.129E-60  Bacillus cereus
  3mwf-assembly1_A  TM=9.291E-01  e=9.926E-32  Staphylococcus aureus subsp. aureus N315
  3mwg-assembly2_B  TM=9.017E-01  e=7.500E-28  Staphylococcus aureus subsp. aureus N315
  7uq0-assembly1_A  TM=8.920E-01  e=3.532E-26  Mycobacterium tuberculosis H37Rv
  7uq0-assembly2_B  TM=8.876E-01  e=2.965E-26  Mycobacterium tuberculosis H37Rv

CATH classification: 3.40.50.1980 (+1 more: 3.40.50.1980)